Protein AF-A0A7H9EC15-F1 (afdb_monomer)

Foldseek 3Di:
DVVVVVVVVVVVVVVVVVVVVVVVVVCVVVVCLLQDDADDDPVVLVVLVVVLVVLVVVLVVLLVQLVVLLVCLCVLQVVLVVCPVPDDPVVSVVSNVVSVVSSVVSNVSSVVSVVVSCVVNVVSCSNNCDDCSPNLNSNLCVVLVVCVVVLVVVLVCQLVVCCVVVVCNVPSCVSVVVSVVVSVVSSVVSSPVVVVVVVD

Structure (mmCIF, N/CA/C/O backbone):
data_AF-A0A7H9EC15-F1
#
_entry.id   AF-A0A7H9EC15-F1
#
loop_
_atom_site.group_PDB
_atom_site.id
_atom_site.type_symbol
_atom_site.label_atom_id
_atom_site.label_alt_id
_atom_site.label_comp_id
_atom_site.label_asym_id
_atom_site.label_entity_id
_atom_site.label_seq_id
_atom_site.pdbx_PDB_ins_code
_atom_site.Cartn_x
_atom_site.Cartn_y
_atom_site.Cartn_z
_atom_site.occupancy
_atom_site.B_iso_or_equiv
_atom_site.auth_seq_id
_atom_site.auth_comp_id
_atom_site.auth_asym_id
_atom_site.auth_atom_id
_atom_site.pdbx_PDB_model_num
ATOM 1 N N . MET A 1 1 ? 25.091 -10.436 -17.065 1.00 61.91 1 MET A N 1
ATOM 2 C CA . MET A 1 1 ? 25.052 -9.454 -15.955 1.00 61.91 1 MET A CA 1
ATOM 3 C C . MET A 1 1 ? 23.622 -9.198 -15.474 1.00 61.91 1 MET A C 1
ATOM 5 O O . MET A 1 1 ? 23.387 -9.295 -14.280 1.00 61.91 1 MET A O 1
ATOM 9 N N . THR A 1 2 ? 22.652 -8.962 -16.367 1.00 71.94 2 THR A N 1
ATOM 10 C CA . THR A 1 2 ? 21.233 -8.707 -16.020 1.00 71.94 2 THR A CA 1
ATOM 11 C C . THR A 1 2 ? 20.562 -9.844 -15.241 1.00 71.94 2 THR A C 1
ATOM 13 O O . THR A 1 2 ? 19.942 -9.594 -14.215 1.00 71.94 2 THR A O 1
ATOM 16 N N . VAL A 1 3 ? 20.758 -11.101 -15.658 1.00 83.50 3 VAL A N 1
ATOM 17 C CA . VAL A 1 3 ? 20.191 -12.282 -14.973 1.00 83.50 3 VAL A CA 1
ATOM 18 C C . VAL A 1 3 ? 20.657 -12.381 -13.515 1.00 83.50 3 VAL A C 1
ATOM 20 O O . VAL A 1 3 ? 19.852 -12.654 -12.632 1.00 83.50 3 VAL A O 1
ATOM 23 N N . LEU A 1 4 ? 21.934 -12.091 -13.241 1.00 83.38 4 LEU A N 1
ATOM 24 C CA . LEU A 1 4 ? 22.475 -12.096 -11.878 1.00 83.38 4 LEU A CA 1
ATOM 25 C C . LEU A 1 4 ? 21.811 -11.017 -11.005 1.00 83.38 4 LEU A C 1
ATOM 27 O O . LEU A 1 4 ? 21.466 -11.285 -9.858 1.00 83.38 4 LEU A O 1
ATOM 31 N N . GLY A 1 5 ? 21.577 -9.823 -11.562 1.00 80.12 5 GLY A N 1
ATOM 32 C CA . GLY A 1 5 ? 20.863 -8.743 -10.875 1.00 80.12 5 GLY A CA 1
ATOM 33 C C . GLY A 1 5 ? 19.414 -9.108 -10.543 1.00 80.12 5 GLY A C 1
ATOM 34 O O . GLY A 1 5 ? 18.966 -8.866 -9.426 1.00 80.12 5 GLY A O 1
ATOM 35 N N . VAL A 1 6 ? 18.709 -9.762 -11.471 1.00 82.69 6 VAL A N 1
ATOM 36 C CA . VAL A 1 6 ? 17.343 -10.260 -11.235 1.00 82.69 6 VAL A CA 1
ATOM 37 C C . VAL A 1 6 ? 17.329 -11.325 -10.136 1.00 82.69 6 VAL A C 1
ATOM 39 O O .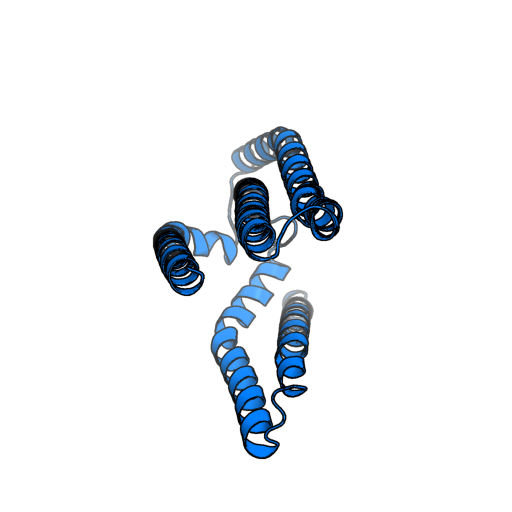 VAL A 1 6 ? 16.478 -11.264 -9.256 1.00 82.69 6 VAL A O 1
ATOM 42 N N . ILE A 1 7 ? 18.289 -12.256 -10.127 1.00 90.12 7 ILE A N 1
ATOM 43 C CA . ILE A 1 7 ? 18.398 -13.275 -9.069 1.00 90.12 7 ILE A CA 1
ATOM 44 C C . ILE A 1 7 ? 18.580 -12.617 -7.693 1.00 90.12 7 ILE A C 1
ATOM 46 O O . ILE A 1 7 ? 17.865 -12.960 -6.754 1.00 90.12 7 ILE A O 1
ATOM 50 N N . ILE A 1 8 ? 19.490 -11.645 -7.572 1.00 88.69 8 ILE A N 1
ATOM 51 C CA . ILE A 1 8 ? 19.728 -10.928 -6.308 1.00 88.69 8 ILE A CA 1
ATOM 52 C C . ILE A 1 8 ? 18.471 -10.167 -5.868 1.00 88.69 8 ILE A C 1
ATOM 54 O O . ILE A 1 8 ? 18.085 -10.241 -4.702 1.00 88.69 8 ILE A O 1
ATOM 58 N N . LEU A 1 9 ? 17.803 -9.480 -6.799 1.00 85.62 9 LEU A N 1
ATOM 59 C CA . LEU A 1 9 ? 16.556 -8.767 -6.529 1.00 85.62 9 LEU A CA 1
ATOM 60 C C . LEU A 1 9 ? 15.472 -9.717 -6.004 1.00 85.62 9 LEU A C 1
ATOM 62 O O . LEU A 1 9 ? 14.843 -9.417 -4.992 1.00 85.62 9 LEU A O 1
ATOM 66 N N . LEU A 1 10 ? 15.290 -10.880 -6.637 1.00 90.19 10 LEU A N 1
ATOM 67 C CA . LEU A 1 10 ? 14.307 -11.877 -6.207 1.00 90.19 10 LEU A CA 1
ATOM 68 C C . LEU A 1 10 ? 14.615 -12.435 -4.812 1.00 90.19 10 LEU A C 1
ATOM 70 O O . LEU A 1 10 ? 13.690 -12.623 -4.026 1.00 90.19 10 LEU A O 1
ATOM 74 N N . ILE A 1 11 ? 15.891 -12.646 -4.471 1.00 94.88 11 ILE A N 1
ATOM 75 C CA . ILE A 1 11 ? 16.294 -13.078 -3.123 1.00 94.88 11 ILE A CA 1
ATOM 76 C C . ILE A 1 11 ? 15.917 -12.017 -2.080 1.00 94.88 11 ILE A C 1
ATOM 78 O O . ILE A 1 11 ? 15.335 -12.351 -1.049 1.00 94.88 11 ILE A O 1
ATOM 82 N N . ILE A 1 12 ? 16.195 -10.738 -2.348 1.00 90.88 12 ILE A N 1
ATOM 83 C CA . ILE A 1 12 ? 15.846 -9.636 -1.436 1.00 90.88 12 ILE A CA 1
ATOM 84 C C . ILE A 1 12 ? 14.324 -9.537 -1.263 1.00 90.88 12 ILE A C 1
ATOM 86 O O . ILE A 1 12 ? 13.841 -9.402 -0.138 1.00 90.88 12 ILE A O 1
ATOM 90 N N . VAL A 1 13 ? 13.562 -9.657 -2.355 1.00 90.81 13 VAL A N 1
ATOM 91 C CA . VAL A 1 13 ? 12.092 -9.660 -2.311 1.00 90.81 13 VAL A CA 1
ATOM 92 C C . VAL A 1 13 ? 11.573 -10.842 -1.493 1.00 90.81 13 VAL A C 1
ATOM 94 O O . VAL A 1 13 ? 10.716 -10.646 -0.635 1.00 90.81 13 VAL A O 1
ATOM 97 N N . ALA A 1 14 ? 12.114 -12.046 -1.690 1.00 94.44 14 ALA A N 1
ATOM 98 C CA . ALA A 1 14 ? 11.720 -13.229 -0.928 1.00 94.44 14 ALA A CA 1
ATOM 99 C C . ALA A 1 14 ? 11.963 -13.053 0.581 1.00 94.44 14 ALA A C 1
ATOM 101 O O . ALA A 1 14 ? 11.096 -13.390 1.387 1.00 94.44 14 ALA A O 1
ATOM 102 N N . ILE A 1 15 ? 13.101 -12.463 0.967 1.00 94.94 15 ILE A N 1
ATOM 103 C CA . ILE A 1 15 ? 13.403 -12.124 2.366 1.00 94.94 15 ILE A CA 1
ATOM 104 C C . ILE A 1 15 ? 12.385 -11.108 2.908 1.00 94.94 15 ILE A C 1
ATOM 106 O O . ILE A 1 15 ? 11.852 -11.296 4.001 1.00 94.94 15 ILE A O 1
ATOM 110 N N . GLY A 1 16 ? 12.075 -10.056 2.144 1.00 90.00 16 GLY A N 1
ATOM 111 C CA . GLY A 1 16 ? 11.082 -9.048 2.529 1.00 90.00 16 GLY A CA 1
ATOM 112 C C . GLY A 1 16 ? 9.685 -9.639 2.742 1.00 90.00 16 GLY A C 1
ATOM 113 O O . GLY A 1 16 ? 9.054 -9.385 3.765 1.00 90.00 16 GLY A O 1
ATOM 114 N N . VAL A 1 17 ? 9.228 -10.492 1.822 1.00 93.06 17 VAL A N 1
ATOM 115 C CA . VAL A 1 17 ? 7.941 -11.197 1.940 1.00 93.06 17 VAL A CA 1
ATOM 116 C C . VAL A 1 17 ? 7.926 -12.116 3.162 1.00 93.06 17 VAL A C 1
ATOM 118 O O . VAL A 1 17 ? 6.939 -12.132 3.893 1.00 93.06 17 VAL A O 1
ATOM 121 N N . ALA A 1 18 ? 9.021 -12.827 3.447 1.00 93.75 18 ALA A N 1
ATOM 122 C CA . ALA A 1 18 ? 9.122 -13.653 4.648 1.00 93.75 18 ALA A CA 1
ATOM 123 C C . ALA A 1 18 ? 8.978 -12.823 5.938 1.00 93.75 18 ALA A C 1
ATOM 125 O O . ALA A 1 18 ? 8.268 -13.240 6.855 1.00 93.75 18 ALA A O 1
ATOM 126 N N . PHE A 1 19 ? 9.585 -11.630 5.998 1.00 91.69 19 PHE A N 1
ATOM 127 C CA . PHE A 1 19 ? 9.393 -10.707 7.120 1.00 91.69 19 PHE A CA 1
ATOM 128 C C . PHE A 1 19 ? 7.947 -10.226 7.242 1.00 91.69 19 PHE A C 1
ATOM 130 O O . PHE A 1 19 ? 7.424 -10.200 8.354 1.00 91.69 19 PHE A O 1
ATOM 137 N N . PHE A 1 20 ? 7.284 -9.890 6.131 1.00 87.31 20 PHE A N 1
ATOM 138 C CA . PHE A 1 20 ? 5.879 -9.477 6.164 1.00 87.31 20 PHE A CA 1
ATOM 139 C C . PHE A 1 20 ? 4.961 -10.589 6.667 1.00 87.31 20 PHE A C 1
ATOM 141 O O . PHE A 1 20 ? 4.132 -10.331 7.531 1.00 87.31 20 PHE A O 1
ATOM 148 N N . ILE A 1 21 ? 5.158 -11.831 6.218 1.00 90.19 21 ILE A N 1
ATOM 149 C CA . ILE A 1 21 ? 4.385 -12.984 6.704 1.00 90.19 21 ILE A CA 1
ATOM 150 C C . ILE A 1 21 ? 4.630 -13.215 8.205 1.00 90.19 21 ILE A C 1
ATOM 152 O O . ILE A 1 21 ? 3.702 -13.500 8.963 1.00 90.19 21 ILE A O 1
ATOM 156 N N . ALA A 1 22 ? 5.878 -13.088 8.662 1.00 90.25 22 ALA A N 1
ATOM 157 C CA . ALA A 1 22 ? 6.207 -13.239 10.076 1.00 90.25 22 ALA A CA 1
ATOM 158 C C . ALA A 1 22 ? 5.592 -12.127 10.944 1.00 90.25 22 ALA A C 1
ATOM 160 O O . ALA A 1 22 ? 5.135 -12.406 12.055 1.00 90.25 22 ALA A O 1
ATOM 161 N N . ALA A 1 23 ? 5.573 -10.888 10.446 1.00 86.44 23 ALA A N 1
ATOM 162 C CA . ALA A 1 23 ? 4.955 -9.747 11.114 1.00 86.44 23 ALA A CA 1
ATOM 163 C C . ALA A 1 23 ? 3.426 -9.882 11.168 1.00 86.44 23 ALA A C 1
ATOM 165 O O . ALA A 1 23 ? 2.849 -9.698 12.238 1.00 86.44 23 ALA A O 1
ATOM 166 N N . ASP A 1 24 ? 2.799 -10.295 10.063 1.00 84.94 24 ASP A N 1
ATOM 167 C CA . ASP A 1 24 ? 1.354 -10.532 9.961 1.00 84.94 24 ASP A CA 1
ATOM 168 C C . ASP A 1 24 ? 0.859 -11.519 11.030 1.00 84.94 24 ASP A C 1
ATOM 170 O O . ASP A 1 24 ? -0.114 -11.283 11.748 1.00 84.94 24 ASP A O 1
ATOM 174 N N . ARG A 1 25 ? 1.620 -12.598 11.247 1.00 85.19 25 ARG A N 1
ATOM 175 C CA . ARG A 1 25 ? 1.309 -13.572 12.298 1.00 85.19 25 ARG A CA 1
ATOM 176 C C . ARG A 1 25 ? 1.292 -12.956 13.702 1.00 85.19 25 ARG A C 1
ATOM 178 O O . ARG A 1 25 ? 0.526 -13.418 14.545 1.00 85.19 25 ARG A O 1
ATOM 185 N N . GLN A 1 26 ? 2.137 -11.963 13.978 1.00 83.06 26 GLN A N 1
ATOM 186 C CA . GLN A 1 26 ? 2.166 -11.284 15.279 1.00 83.06 26 GLN A CA 1
ATOM 187 C C . GLN A 1 26 ? 1.026 -10.274 15.412 1.00 83.06 26 GLN A C 1
ATOM 189 O O . GLN A 1 26 ? 0.441 -10.153 16.487 1.00 83.06 26 GLN A O 1
ATOM 194 N N . THR A 1 27 ? 0.674 -9.583 14.325 1.00 81.50 27 THR A N 1
ATOM 195 C CA . THR A 1 27 ? -0.442 -8.630 14.315 1.00 81.50 27 THR A CA 1
ATOM 196 C C . THR A 1 27 ? -1.800 -9.315 14.392 1.00 81.50 27 THR A C 1
ATOM 198 O O . THR A 1 27 ? -2.741 -8.715 14.900 1.00 81.50 27 THR A O 1
ATOM 201 N N . LYS A 1 28 ? -1.890 -10.593 14.008 1.00 81.25 28 LYS A N 1
ATOM 202 C CA . LYS A 1 28 ? -3.118 -11.394 14.072 1.00 81.25 28 LYS A CA 1
ATOM 203 C C . LYS A 1 28 ? -3.776 -11.445 15.456 1.00 81.25 28 LYS A C 1
ATOM 205 O O . LYS A 1 28 ? -4.993 -11.510 15.557 1.00 81.25 28 LYS A O 1
ATOM 21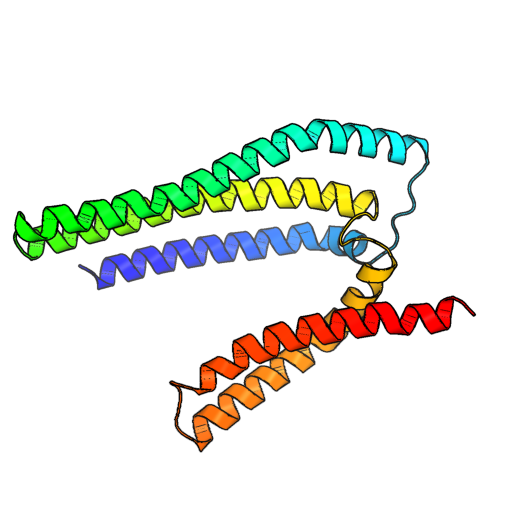0 N N . ILE A 1 29 ? -2.990 -11.370 16.532 1.00 77.94 29 ILE A N 1
ATOM 211 C CA . ILE A 1 29 ? -3.516 -11.338 17.912 1.00 77.94 29 ILE A CA 1
ATOM 212 C C . ILE A 1 29 ? -4.358 -10.072 18.157 1.00 77.94 29 ILE A C 1
ATOM 214 O O . ILE A 1 29 ? -5.257 -10.072 18.990 1.00 77.94 29 ILE A O 1
ATOM 218 N N . TYR A 1 30 ? -4.085 -8.998 17.416 1.00 79.94 30 TYR A N 1
ATOM 219 C CA . TYR A 1 30 ? -4.786 -7.718 17.506 1.00 79.94 30 TYR A CA 1
ATOM 220 C C . TYR A 1 30 ? -5.865 -7.549 16.430 1.00 79.94 30 TYR A C 1
ATOM 222 O O . TYR A 1 30 ? -6.550 -6.529 16.424 1.00 79.94 30 TYR A O 1
ATOM 230 N N . GLU A 1 31 ? -6.043 -8.532 15.544 1.00 80.62 31 GLU A N 1
ATOM 231 C CA . GLU A 1 31 ? -7.013 -8.484 14.444 1.00 80.62 31 GLU A CA 1
ATOM 232 C C . GLU A 1 31 ? -8.456 -8.374 14.966 1.00 80.62 31 GLU A C 1
ATOM 234 O O . GLU A 1 31 ? -9.287 -7.683 14.382 1.00 80.62 31 GLU A O 1
ATOM 239 N N . GLU A 1 32 ? -8.750 -8.957 16.130 1.00 80.56 32 GLU A N 1
ATOM 240 C CA . GLU A 1 32 ? -10.057 -8.817 16.787 1.00 80.56 32 GLU A CA 1
ATOM 241 C C . GLU A 1 32 ? -10.415 -7.347 17.053 1.00 80.56 32 GLU A C 1
ATOM 243 O O . GLU A 1 32 ? -11.553 -6.938 16.828 1.00 80.56 32 GLU A O 1
ATOM 248 N N . LEU A 1 33 ? -9.436 -6.510 17.420 1.00 81.38 33 LEU A N 1
ATOM 249 C CA . LEU A 1 33 ? -9.662 -5.080 17.662 1.00 81.38 33 LEU A CA 1
ATOM 250 C C . LEU A 1 33 ? -10.096 -4.344 16.390 1.00 81.38 33 LEU A C 1
ATOM 252 O O . LEU A 1 33 ? -10.782 -3.324 16.470 1.00 81.38 33 LEU A O 1
ATOM 256 N N . GLU A 1 34 ? -9.720 -4.836 15.212 1.00 78.19 34 GLU A N 1
ATOM 257 C CA . GLU A 1 34 ? -10.090 -4.233 13.935 1.00 78.19 34 GLU A CA 1
ATOM 258 C C . GLU A 1 34 ? -11.558 -4.489 13.568 1.00 78.19 34 GLU A C 1
ATOM 260 O O . GLU A 1 34 ? -12.194 -3.617 12.968 1.00 78.19 34 GLU A O 1
ATOM 265 N N . TYR A 1 35 ? -12.122 -5.627 13.984 1.00 74.62 35 TYR A N 1
ATOM 266 C CA . TYR A 1 35 ? -13.481 -6.047 13.623 1.00 74.62 35 TYR A CA 1
ATOM 267 C C . TYR A 1 35 ? -14.505 -5.927 14.754 1.00 74.62 35 TYR A C 1
ATOM 269 O O . TYR A 1 35 ? -15.701 -5.850 14.468 1.00 74.62 35 TYR A O 1
ATOM 277 N N . GLU A 1 36 ? -14.071 -5.908 16.012 1.00 77.06 36 GLU A N 1
ATOM 278 C CA . GLU A 1 36 ? -14.951 -5.836 17.179 1.00 77.06 36 GLU A CA 1
ATOM 279 C C . GLU A 1 36 ? -15.034 -4.426 17.774 1.00 77.06 36 GLU A C 1
ATOM 281 O O . GLU A 1 36 ? -14.214 -3.539 17.504 1.00 77.06 36 GLU A O 1
ATOM 286 N N . GLU A 1 37 ? -16.078 -4.188 18.566 1.00 75.44 37 GLU A N 1
ATOM 287 C CA . GLU A 1 37 ? -16.245 -2.931 19.286 1.00 75.44 37 GLU A CA 1
ATOM 288 C C . GLU A 1 37 ? -15.330 -2.903 20.513 1.00 75.44 37 GLU A C 1
ATOM 290 O O . GLU A 1 37 ? -15.457 -3.695 21.445 1.00 75.44 37 GLU A O 1
ATOM 295 N N . CYS A 1 38 ? -14.408 -1.946 20.535 1.00 75.69 38 CYS A N 1
ATOM 296 C CA . CYS A 1 38 ? -13.543 -1.699 21.679 1.00 75.69 38 CYS A CA 1
ATOM 297 C C . CYS A 1 38 ? -14.320 -0.958 22.777 1.00 75.69 38 CYS A C 1
ATOM 299 O O . CYS A 1 38 ? -14.621 0.228 22.625 1.00 75.69 38 CYS A O 1
ATOM 301 N N . GLN A 1 39 ? -14.586 -1.617 23.904 1.00 75.44 39 GLN A N 1
ATOM 302 C CA . GLN A 1 39 ? -15.098 -0.952 25.104 1.00 75.44 39 GLN A CA 1
ATOM 303 C C . GLN A 1 39 ? -13.929 -0.373 25.912 1.00 75.44 39 GLN A C 1
ATOM 305 O O . GLN A 1 39 ? -13.131 -1.108 26.495 1.00 75.44 39 GLN A O 1
ATOM 310 N N . LEU A 1 40 ? -13.802 0.956 25.939 1.00 80.94 40 LEU A N 1
ATOM 311 C CA . LEU A 1 40 ? -12.794 1.656 26.737 1.00 80.94 40 LEU A CA 1
ATOM 312 C C . LEU A 1 40 ? -13.443 2.533 27.804 1.00 80.94 40 LEU A C 1
ATOM 314 O O . LEU A 1 40 ? -14.415 3.232 27.543 1.00 80.94 40 LEU A O 1
ATOM 318 N N . ASN A 1 41 ? -12.834 2.565 28.990 1.00 87.62 41 ASN A N 1
ATOM 319 C CA . ASN A 1 41 ? -13.206 3.513 30.038 1.00 87.62 41 ASN A CA 1
ATOM 320 C C . ASN A 1 41 ? -12.962 4.957 29.563 1.00 87.62 41 ASN A C 1
ATOM 322 O O . ASN A 1 41 ? -11.920 5.242 28.968 1.00 87.62 41 ASN A O 1
ATOM 326 N N . GLU A 1 42 ? -13.848 5.884 29.934 1.00 83.62 42 GLU A N 1
ATOM 327 C CA . GLU A 1 42 ? -13.786 7.312 29.563 1.00 83.62 42 GLU A CA 1
ATOM 328 C C . GLU A 1 42 ? -12.419 7.975 29.830 1.00 83.62 42 GLU A C 1
ATOM 330 O O . GLU A 1 42 ? -11.901 8.746 29.014 1.00 83.62 42 GLU A O 1
ATOM 335 N N . ALA A 1 43 ? -11.773 7.620 30.947 1.00 87.44 43 ALA A N 1
ATOM 336 C CA . ALA A 1 43 ? -10.436 8.111 31.280 1.00 87.44 43 ALA A CA 1
ATOM 337 C C . ALA A 1 43 ? -9.378 7.679 30.244 1.00 87.44 43 ALA A C 1
ATOM 339 O O . ALA A 1 43 ? -8.583 8.501 29.785 1.00 87.44 43 ALA A O 1
ATOM 340 N N . LYS A 1 44 ? -9.407 6.407 29.816 1.00 89.00 44 LYS A N 1
ATOM 341 C CA . LYS A 1 44 ? -8.489 5.868 28.798 1.00 89.00 44 LYS A CA 1
ATOM 342 C C . LYS A 1 44 ? -8.790 6.441 27.414 1.00 89.00 44 LYS A C 1
ATOM 344 O O . LYS A 1 44 ? -7.866 6.723 26.657 1.00 89.00 44 LYS A O 1
ATOM 349 N N . LEU A 1 45 ? -10.067 6.661 27.095 1.00 88.31 45 LEU A N 1
ATOM 350 C CA . LEU A 1 45 ? -10.483 7.289 25.840 1.00 88.31 45 LEU A CA 1
ATOM 351 C C . LEU A 1 45 ? -9.878 8.693 25.695 1.00 88.31 45 LEU A C 1
ATOM 353 O O . LEU A 1 45 ? -9.341 9.044 24.643 1.00 88.31 45 LEU A O 1
ATOM 357 N N . THR A 1 46 ? -9.927 9.484 26.767 1.00 89.31 46 THR A N 1
ATOM 358 C CA . THR A 1 46 ? -9.369 10.842 26.790 1.00 89.31 46 THR A CA 1
ATOM 359 C C . THR A 1 46 ? -7.846 10.826 26.646 1.00 89.31 46 THR A C 1
ATOM 361 O O . THR A 1 46 ? -7.298 11.595 25.854 1.00 89.31 46 THR A O 1
ATOM 364 N N . GLU A 1 47 ? -7.162 9.910 27.336 1.00 93.00 47 GLU A N 1
ATOM 365 C CA . GLU A 1 47 ? -5.709 9.735 27.226 1.00 93.00 47 GLU A CA 1
ATOM 366 C C . GLU A 1 47 ? -5.278 9.383 25.790 1.00 93.00 47 GLU A C 1
ATOM 368 O O . GLU A 1 47 ? -4.356 9.987 25.236 1.00 93.00 47 GLU A O 1
ATOM 373 N N . ILE A 1 48 ? -5.975 8.443 25.145 1.00 92.81 48 ILE A N 1
ATOM 374 C CA . ILE A 1 48 ? -5.677 8.021 23.770 1.00 92.81 48 ILE A CA 1
ATOM 375 C C . ILE A 1 48 ? -5.944 9.159 22.780 1.00 92.81 48 ILE A C 1
ATOM 377 O O . ILE A 1 48 ? -5.135 9.379 21.880 1.00 92.81 48 ILE A O 1
ATOM 381 N N . LYS A 1 49 ? -7.021 9.937 22.960 1.00 91.81 49 LYS A N 1
ATOM 382 C CA . LYS A 1 49 ? -7.288 11.133 22.140 1.00 91.81 49 LYS A CA 1
ATOM 383 C C . LYS A 1 49 ? -6.154 12.155 22.238 1.00 91.81 49 LYS A C 1
ATOM 385 O O . LYS A 1 49 ? -5.740 12.700 21.215 1.00 91.81 49 LYS A O 1
ATOM 390 N N . GLN A 1 50 ? -5.616 12.385 23.437 1.00 92.88 50 GLN A N 1
ATOM 391 C CA . GLN A 1 50 ? -4.470 13.278 23.630 1.00 92.88 50 GLN A CA 1
ATOM 392 C C . GLN A 1 50 ? -3.212 12.743 22.935 1.00 92.88 50 GLN A C 1
ATOM 394 O O . GLN A 1 50 ? -2.541 13.496 22.227 1.00 92.88 50 GLN A O 1
ATOM 399 N N . LYS A 1 51 ? -2.923 11.442 23.064 1.00 93.12 51 LYS A N 1
ATOM 400 C CA . LYS A 1 51 ? -1.797 10.789 22.374 1.00 93.12 51 LYS A CA 1
ATOM 401 C C . LYS A 1 51 ? -1.932 10.851 20.849 1.00 93.12 51 LYS A C 1
ATOM 403 O O . LYS A 1 51 ? -0.965 11.216 20.181 1.00 93.12 51 LYS A O 1
ATOM 408 N N . LYS A 1 52 ? -3.129 10.600 20.297 1.00 93.38 52 LYS A N 1
ATOM 409 C CA . LYS A 1 52 ? -3.423 10.768 18.861 1.00 93.38 52 LYS A CA 1
ATOM 410 C C . LYS A 1 52 ? -3.144 12.205 18.421 1.00 93.38 52 LYS A C 1
ATOM 412 O O . LYS A 1 52 ? -2.406 12.405 17.465 1.00 93.38 52 LYS A O 1
ATOM 417 N N . ALA A 1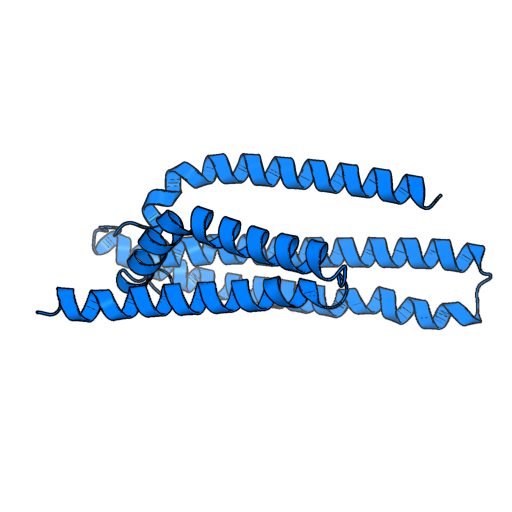 53 ? -3.655 13.203 19.147 1.00 92.88 53 ALA A N 1
ATOM 418 C CA . ALA A 1 53 ? -3.456 14.615 18.812 1.00 92.88 53 ALA A CA 1
ATOM 419 C C . ALA A 1 53 ? -1.975 15.041 18.827 1.00 92.88 53 ALA A C 1
ATOM 421 O O . ALA A 1 53 ? -1.540 15.805 17.963 1.00 92.88 53 ALA A O 1
ATOM 422 N N . GLN A 1 54 ? -1.186 14.527 19.775 1.00 93.81 54 GLN A N 1
ATOM 423 C CA . GLN A 1 54 ? 0.264 14.742 19.805 1.00 93.81 54 GLN A CA 1
ATOM 424 C C . GLN A 1 54 ? 0.956 14.067 18.614 1.00 93.81 54 GLN A C 1
ATOM 426 O O . GLN A 1 54 ? 1.834 14.665 17.988 1.00 93.81 54 GLN A O 1
ATOM 431 N N . TYR A 1 55 ? 0.528 12.852 18.263 1.00 93.31 55 TYR A N 1
ATOM 432 C CA . TYR A 1 55 ? 1.086 12.096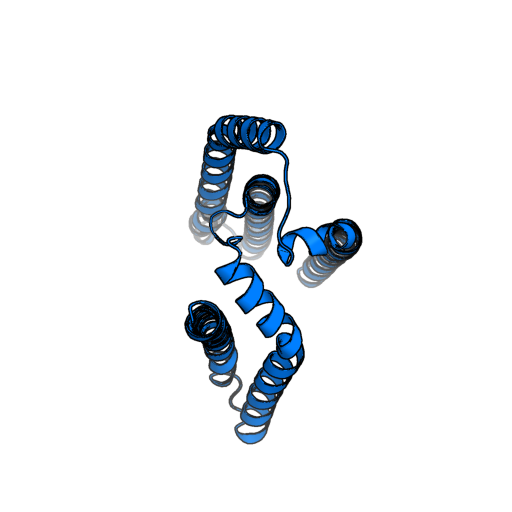 17.149 1.00 93.31 55 TYR A CA 1
ATOM 433 C C . TYR A 1 55 ? 0.723 12.674 15.775 1.00 93.31 55 TYR A C 1
ATOM 435 O O . TYR A 1 55 ? 1.531 12.563 14.857 1.00 93.31 55 TYR A O 1
ATOM 443 N N . THR A 1 56 ? -0.420 13.354 15.616 1.00 91.56 56 THR A N 1
ATOM 444 C CA . THR A 1 56 ? -0.858 13.932 14.330 1.00 91.56 56 THR A CA 1
ATOM 445 C C . THR A 1 56 ? 0.217 14.804 13.680 1.00 91.56 56 THR A C 1
ATOM 447 O O . THR A 1 56 ? 0.418 14.731 12.472 1.00 91.56 56 THR A O 1
ATOM 450 N N . LYS A 1 57 ? 0.972 15.585 14.467 1.00 92.31 57 LYS A N 1
ATOM 451 C CA . LYS A 1 57 ? 2.082 16.393 13.934 1.00 92.31 57 LYS A CA 1
ATOM 452 C C . LYS A 1 57 ? 3.188 15.520 13.334 1.00 92.31 57 LYS A C 1
ATOM 454 O O . LYS A 1 57 ? 3.638 15.778 12.220 1.00 92.31 57 LYS A O 1
ATOM 459 N N . SER A 1 58 ? 3.606 14.480 14.056 1.00 92.25 58 SER A N 1
ATOM 460 C CA . SER A 1 58 ? 4.611 13.523 13.584 1.00 92.25 58 SER A CA 1
ATOM 461 C C . SER A 1 58 ? 4.116 12.713 12.388 1.00 92.25 58 SER A C 1
ATOM 463 O O . SER A 1 58 ? 4.877 12.517 11.446 1.00 92.25 58 SER A O 1
ATOM 465 N N . TYR A 1 59 ? 2.848 12.299 12.388 1.00 92.88 59 TYR A N 1
ATOM 466 C CA . TYR A 1 59 ? 2.210 11.609 11.269 1.00 92.88 59 TYR A CA 1
ATOM 467 C C . TYR A 1 59 ? 2.250 12.450 9.992 1.00 92.88 59 TYR A C 1
ATOM 469 O O . TYR A 1 59 ? 2.728 11.977 8.961 1.00 92.88 59 TYR A O 1
ATOM 477 N N . THR A 1 60 ? 1.817 13.712 10.065 1.00 94.25 60 THR A N 1
ATOM 478 C CA . THR A 1 60 ? 1.839 14.622 8.915 1.00 94.25 60 THR A CA 1
ATOM 479 C C . THR A 1 60 ? 3.264 14.837 8.417 1.00 94.25 60 THR A C 1
ATOM 481 O O . THR A 1 60 ? 3.505 14.737 7.218 1.00 94.25 60 THR A O 1
ATOM 484 N N . ALA A 1 61 ? 4.230 15.054 9.317 1.00 94.62 61 ALA A N 1
ATOM 485 C CA . ALA A 1 61 ? 5.631 15.215 8.934 1.00 94.62 61 ALA A CA 1
ATOM 486 C C . ALA A 1 61 ? 6.191 13.968 8.225 1.00 94.62 61 ALA A C 1
ATOM 488 O O . ALA A 1 61 ? 6.749 14.093 7.139 1.00 94.62 61 ALA A O 1
ATOM 489 N N . MET A 1 62 ? 5.987 12.767 8.782 1.00 93.94 62 MET A N 1
ATOM 490 C CA . MET A 1 62 ? 6.439 11.510 8.165 1.00 93.94 62 MET A CA 1
ATOM 491 C C . MET A 1 62 ? 5.785 11.274 6.802 1.00 93.94 62 MET A C 1
ATOM 493 O O . MET A 1 62 ? 6.465 10.881 5.860 1.00 93.94 62 MET A O 1
ATOM 497 N N . THR A 1 63 ? 4.487 11.556 6.681 1.00 93.75 63 THR A N 1
ATOM 498 C CA . THR A 1 63 ? 3.724 11.398 5.434 1.00 93.75 63 THR A CA 1
ATOM 499 C C . THR A 1 63 ? 4.209 12.374 4.359 1.00 93.75 63 THR A C 1
ATOM 501 O O . THR A 1 63 ? 4.378 11.985 3.203 1.00 93.75 63 THR A O 1
ATOM 504 N N . ILE A 1 64 ? 4.505 13.626 4.731 1.00 95.38 64 ILE A N 1
ATOM 505 C CA . ILE A 1 64 ? 5.115 14.609 3.826 1.00 95.38 64 ILE A CA 1
ATOM 506 C C . ILE A 1 64 ? 6.495 14.125 3.382 1.00 95.38 64 ILE A C 1
ATOM 508 O O . ILE A 1 64 ? 6.762 14.086 2.184 1.00 95.38 64 ILE A O 1
ATOM 512 N N . THR A 1 65 ? 7.359 13.715 4.317 1.00 94.56 65 THR A N 1
ATOM 513 C CA . THR A 1 65 ? 8.699 13.207 3.992 1.00 94.56 65 THR A CA 1
ATOM 514 C C . THR A 1 65 ? 8.628 12.008 3.051 1.00 94.56 65 THR A C 1
ATOM 516 O O . THR A 1 65 ? 9.339 11.989 2.050 1.00 94.56 65 THR A O 1
ATOM 519 N N . ALA A 1 66 ? 7.743 11.046 3.319 1.00 94.69 66 ALA A N 1
ATOM 520 C CA . ALA A 1 66 ? 7.525 9.881 2.470 1.00 94.69 66 ALA A CA 1
ATOM 521 C C . ALA A 1 66 ? 7.094 10.278 1.050 1.00 94.69 66 ALA A C 1
ATOM 523 O O . ALA A 1 66 ? 7.703 9.850 0.071 1.00 94.69 66 ALA A O 1
ATOM 524 N N . THR A 1 67 ? 6.091 11.154 0.944 1.00 95.19 67 THR A N 1
ATOM 525 C CA . THR A 1 67 ? 5.555 11.636 -0.339 1.00 95.19 67 THR A CA 1
ATOM 526 C C . THR A 1 67 ? 6.629 12.352 -1.152 1.00 95.19 67 THR A C 1
ATOM 528 O O . THR A 1 67 ? 6.835 12.044 -2.325 1.00 95.19 67 THR A O 1
ATOM 531 N N . VAL A 1 68 ? 7.355 13.278 -0.521 1.00 96.38 68 VAL A N 1
ATOM 532 C CA . VAL A 1 68 ? 8.436 14.034 -1.161 1.00 96.38 68 VAL A CA 1
ATOM 533 C C . VAL A 1 68 ? 9.547 13.096 -1.632 1.00 96.38 68 VAL A C 1
ATOM 535 O O . VAL A 1 68 ? 10.024 13.246 -2.754 1.00 96.38 68 VAL A O 1
ATOM 538 N N . LEU A 1 69 ? 9.925 12.095 -0.831 1.00 93.94 69 LEU A N 1
ATOM 539 C CA . LEU A 1 69 ? 10.974 11.145 -1.198 1.00 93.94 69 LEU A CA 1
ATOM 540 C C . LEU A 1 69 ? 10.573 10.272 -2.394 1.00 93.94 69 LEU A C 1
ATOM 542 O O . LEU A 1 69 ? 11.384 10.066 -3.296 1.00 93.94 69 LEU A O 1
ATOM 546 N N . CYS A 1 70 ? 9.314 9.828 -2.452 1.00 93.62 70 CYS A N 1
ATOM 547 C CA . CYS A 1 70 ? 8.786 9.101 -3.604 1.00 93.62 70 CYS A CA 1
ATOM 548 C C . CYS A 1 70 ? 8.776 9.967 -4.874 1.00 93.62 70 CYS A C 1
ATOM 550 O O . CYS A 1 70 ? 9.176 9.484 -5.929 1.00 93.62 70 CYS A O 1
ATOM 552 N N . ILE A 1 71 ? 8.401 11.248 -4.792 1.00 94.62 71 ILE A N 1
ATOM 553 C CA . ILE A 1 71 ? 8.436 12.160 -5.951 1.00 94.62 71 ILE A CA 1
ATOM 554 C C . ILE A 1 71 ? 9.883 12.396 -6.412 1.00 94.62 71 ILE A C 1
ATOM 556 O O . ILE A 1 71 ? 10.190 12.281 -7.598 1.00 94.62 71 ILE A O 1
ATOM 560 N N . ILE A 1 72 ? 10.797 12.667 -5.475 1.00 94.81 72 ILE A N 1
ATOM 561 C CA . ILE A 1 72 ? 12.223 12.889 -5.759 1.00 94.81 72 ILE A CA 1
ATOM 562 C C . ILE A 1 72 ? 12.886 11.632 -6.339 1.00 94.81 72 ILE A C 1
ATOM 564 O O . ILE A 1 72 ? 13.815 11.750 -7.135 1.00 94.81 72 ILE A O 1
ATOM 568 N N . SER A 1 73 ? 12.398 10.430 -6.018 1.00 93.94 73 SER A N 1
ATOM 569 C CA . SER A 1 73 ? 12.931 9.173 -6.564 1.00 93.94 73 SER A CA 1
ATOM 570 C C . SER A 1 73 ? 12.817 9.042 -8.090 1.00 93.94 73 SER A C 1
ATOM 572 O O . SER A 1 73 ? 13.545 8.244 -8.684 1.00 93.94 73 SER A O 1
ATOM 574 N N . ALA A 1 74 ? 11.976 9.855 -8.741 1.00 91.38 74 ALA A N 1
ATOM 575 C CA . ALA A 1 74 ? 11.916 9.945 -10.198 1.00 91.38 74 ALA A CA 1
ATOM 576 C C . ALA A 1 74 ? 13.112 10.710 -10.797 1.00 91.38 74 ALA A C 1
ATOM 578 O O . ALA A 1 74 ? 13.485 10.464 -11.943 1.00 91.38 74 ALA A O 1
ATOM 579 N N . ILE A 1 75 ? 13.746 11.608 -10.030 1.00 91.69 75 ILE A N 1
ATOM 580 C CA . ILE A 1 75 ? 14.855 12.451 -10.501 1.00 91.69 75 ILE A CA 1
ATOM 581 C C . ILE A 1 75 ? 16.050 11.612 -10.980 1.00 91.69 75 ILE A C 1
ATOM 583 O O . ILE A 1 75 ? 16.494 11.867 -12.097 1.00 91.69 75 ILE A O 1
ATOM 587 N N . PRO A 1 76 ? 16.553 10.596 -10.244 1.00 88.19 76 PRO A N 1
ATOM 588 C CA . PRO A 1 76 ? 17.633 9.738 -10.735 1.00 88.19 76 PRO A CA 1
ATOM 589 C C . PRO A 1 76 ? 17.356 9.127 -12.115 1.00 88.19 76 PRO A C 1
ATOM 591 O O . PRO A 1 76 ? 18.239 9.138 -12.971 1.00 88.19 76 PRO A O 1
ATOM 594 N N . LEU A 1 77 ? 16.129 8.658 -12.369 1.00 88.44 77 LEU A N 1
ATOM 595 C CA . LEU A 1 77 ? 15.750 8.099 -13.671 1.00 88.44 77 LEU A CA 1
ATOM 596 C C . LEU A 1 77 ? 15.741 9.166 -14.770 1.00 88.44 77 LEU A C 1
ATOM 598 O O . LEU A 1 77 ? 16.280 8.938 -15.850 1.00 88.44 77 LEU A O 1
ATOM 602 N N . LEU A 1 78 ? 15.179 10.345 -14.486 1.00 88.62 78 LEU A N 1
ATOM 603 C CA . LEU A 1 78 ? 15.148 11.464 -15.434 1.00 88.62 78 LEU A CA 1
ATOM 604 C C . LEU A 1 78 ? 16.555 11.992 -15.741 1.00 88.62 78 LEU A C 1
ATOM 606 O O . LEU A 1 78 ? 16.866 12.292 -16.892 1.00 88.62 78 LEU A O 1
ATOM 610 N N . CYS A 1 79 ? 17.432 12.050 -14.737 1.00 86.12 79 CYS A N 1
ATOM 611 C CA . CYS A 1 79 ? 18.834 12.410 -14.914 1.00 86.12 79 CYS A CA 1
ATOM 612 C C . CYS A 1 79 ? 19.555 11.448 -15.863 1.00 86.12 79 CYS A C 1
ATOM 614 O O . CYS A 1 79 ? 20.418 11.882 -16.624 1.00 86.12 79 CYS A O 1
ATOM 616 N N . GLY A 1 80 ? 19.177 10.167 -15.864 1.00 83.75 80 GLY A N 1
ATOM 617 C CA . GLY A 1 80 ? 19.761 9.163 -16.746 1.00 83.75 80 GLY A CA 1
ATOM 618 C C . GLY A 1 80 ? 19.621 9.486 -18.235 1.00 83.75 80 GLY A C 1
ATOM 619 O O . GLY A 1 80 ? 20.531 9.188 -19.009 1.00 83.75 80 GLY A O 1
ATOM 620 N N . VAL A 1 81 ? 18.547 10.181 -18.625 1.00 84.00 81 VAL A N 1
ATOM 621 C CA . VAL A 1 81 ? 18.282 10.580 -20.017 1.00 84.00 81 VAL A CA 1
ATOM 622 C C . VAL A 1 81 ? 19.338 11.556 -20.547 1.00 84.00 81 VAL A C 1
ATOM 624 O O . VAL A 1 81 ? 19.698 11.479 -21.715 1.00 84.00 81 VAL A O 1
ATOM 627 N N . PHE A 1 82 ? 19.905 12.428 -19.707 1.00 84.56 82 PHE A N 1
ATOM 628 C CA . PHE A 1 82 ? 20.948 13.367 -20.147 1.00 84.56 82 PHE A CA 1
ATOM 629 C C . PHE A 1 82 ? 22.268 12.673 -20.506 1.00 84.56 82 PHE A C 1
ATOM 631 O O . PHE A 1 82 ? 23.050 13.198 -21.296 1.00 84.56 82 PHE A O 1
ATOM 638 N N . PHE A 1 83 ? 22.520 11.486 -19.953 1.00 81.31 83 PHE A N 1
ATOM 639 C CA . PHE A 1 83 ? 23.756 10.741 -20.185 1.00 81.31 83 PHE A CA 1
ATOM 640 C C . PHE A 1 83 ? 23.674 9.779 -21.376 1.00 81.31 83 PHE A C 1
ATOM 642 O O . PHE A 1 83 ? 24.710 9.271 -21.807 1.00 81.31 83 PHE A O 1
ATOM 649 N N . THR A 1 84 ? 22.485 9.561 -21.954 1.00 79.38 84 THR A N 1
ATOM 650 C CA . THR A 1 84 ? 22.306 8.654 -23.104 1.00 79.38 84 THR A CA 1
ATOM 651 C C . THR A 1 84 ? 23.049 9.127 -24.350 1.00 79.38 84 THR A C 1
ATOM 653 O O . THR A 1 84 ? 23.476 8.304 -25.151 1.00 79.38 84 THR A O 1
ATOM 656 N N . GLN A 1 85 ? 23.239 10.441 -24.503 1.00 76.19 85 GLN A N 1
ATOM 657 C CA . GLN A 1 85 ? 23.959 11.034 -25.634 1.00 76.19 85 GLN A CA 1
ATOM 658 C C . GLN A 1 85 ? 25.479 11.115 -25.412 1.00 76.19 85 GLN A C 1
ATOM 660 O O . GLN A 1 85 ? 26.211 11.391 -26.359 1.00 76.19 85 GLN A O 1
ATOM 665 N N . LEU A 1 86 ? 25.955 10.901 -24.179 1.00 76.25 86 LEU A N 1
ATOM 666 C CA . LEU A 1 86 ? 27.354 11.113 -23.787 1.00 76.25 86 LEU A CA 1
ATOM 667 C C . LEU A 1 86 ? 28.129 9.803 -23.555 1.00 76.25 86 LEU A C 1
ATOM 669 O O . LEU A 1 86 ? 29.355 9.801 -23.628 1.00 76.25 86 LEU A O 1
ATOM 673 N N . LEU A 1 87 ? 27.436 8.698 -23.261 1.00 80.38 87 LEU A N 1
ATOM 674 C CA . LEU A 1 87 ? 28.043 7.418 -22.882 1.00 80.38 87 LEU A CA 1
ATOM 675 C C . LEU A 1 87 ? 27.860 6.334 -23.953 1.00 80.38 87 LEU A C 1
ATOM 677 O O . LEU A 1 87 ? 26.847 6.276 -24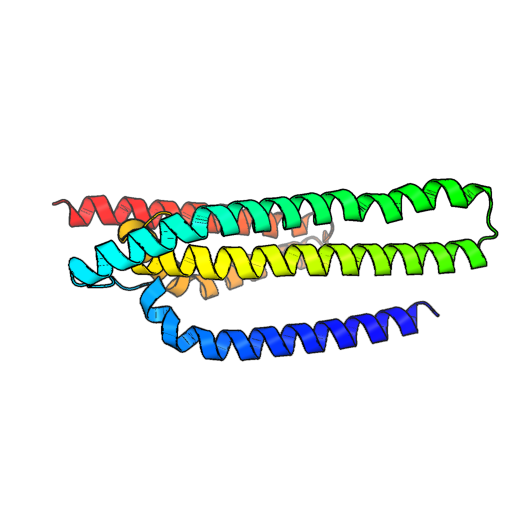.645 1.00 80.38 87 LEU A O 1
ATOM 681 N N . ASN A 1 88 ? 28.827 5.415 -24.032 1.00 77.56 88 ASN A N 1
ATOM 682 C CA . ASN A 1 88 ? 28.720 4.204 -24.851 1.00 77.56 88 ASN A CA 1
ATOM 683 C C . ASN A 1 88 ? 27.700 3.218 -24.253 1.00 77.56 88 ASN A C 1
ATOM 685 O O . ASN A 1 88 ? 27.539 3.158 -23.034 1.00 77.56 88 ASN A O 1
ATOM 689 N N . GLY A 1 89 ? 27.080 2.382 -25.097 1.00 77.50 89 GLY A N 1
ATOM 690 C CA . GLY A 1 89 ? 25.973 1.491 -24.704 1.00 77.50 89 GLY A CA 1
ATOM 691 C C . GLY A 1 89 ? 26.229 0.641 -23.451 1.00 77.50 89 GLY A C 1
ATOM 692 O O . GLY A 1 89 ? 25.387 0.592 -22.564 1.00 77.50 89 GLY A O 1
ATOM 693 N N . SER A 1 90 ? 27.425 0.062 -23.296 1.00 79.75 90 SER A N 1
ATOM 694 C CA . SER A 1 90 ? 27.756 -0.753 -22.114 1.00 79.75 90 SER A CA 1
ATOM 695 C C . SER A 1 90 ? 27.894 0.050 -20.812 1.00 79.75 90 SER A C 1
ATOM 697 O O . SER A 1 90 ? 27.537 -0.442 -19.743 1.00 79.75 90 SER A O 1
ATOM 699 N N . GLN A 1 91 ? 28.400 1.285 -20.882 1.00 80.62 91 GLN A N 1
ATOM 700 C CA . GLN A 1 91 ? 28.513 2.177 -19.722 1.00 80.62 91 GLN A CA 1
ATOM 701 C C . GLN A 1 91 ? 27.151 2.762 -19.344 1.00 80.62 91 GLN A C 1
ATOM 703 O O . GLN A 1 91 ? 26.849 2.912 -18.159 1.00 80.62 91 GLN A O 1
ATOM 708 N N . LEU A 1 92 ? 26.322 3.048 -20.350 1.00 82.75 92 LEU A N 1
ATOM 709 C CA . LEU A 1 92 ? 24.957 3.512 -20.163 1.00 82.75 92 LEU A CA 1
ATOM 710 C C . LEU A 1 92 ? 24.109 2.457 -19.444 1.00 82.75 92 LEU A C 1
ATOM 712 O O . LEU A 1 92 ? 23.454 2.788 -18.460 1.00 82.75 92 LEU A O 1
ATOM 716 N N . ASP A 1 93 ? 24.187 1.189 -19.857 1.00 81.56 93 ASP A N 1
ATOM 717 C CA . ASP A 1 93 ? 23.451 0.086 -19.224 1.00 81.56 93 ASP A CA 1
ATOM 718 C C . ASP A 1 93 ? 23.808 -0.076 -17.737 1.00 81.56 93 ASP A C 1
ATOM 720 O O . ASP A 1 93 ? 22.931 -0.263 -16.885 1.00 81.56 93 ASP A O 1
ATOM 724 N N . GLN A 1 94 ? 25.096 0.036 -17.396 1.00 82.31 94 GL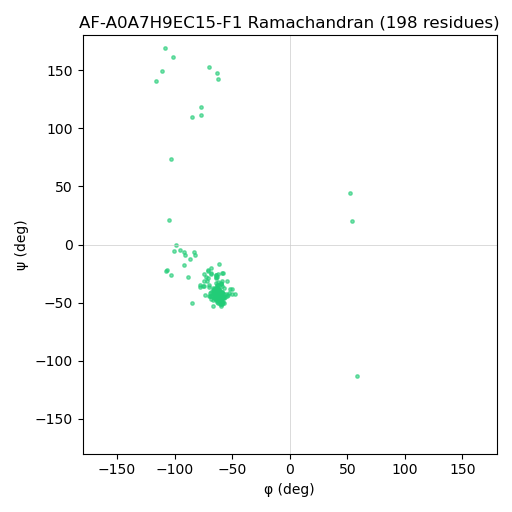N A N 1
ATOM 725 C CA . GLN A 1 94 ? 25.557 -0.054 -16.010 1.00 82.31 94 GLN A CA 1
ATOM 726 C C . GLN A 1 94 ? 25.095 1.151 -15.175 1.00 82.31 94 GLN A C 1
ATOM 728 O O . GLN A 1 94 ? 24.650 0.971 -14.038 1.00 82.31 94 GLN A O 1
ATOM 733 N N . LEU A 1 95 ? 25.144 2.364 -15.740 1.00 86.06 95 LEU A N 1
ATOM 734 C CA . LEU A 1 95 ? 24.639 3.575 -15.091 1.00 86.06 95 LEU A CA 1
ATOM 735 C C . LEU A 1 95 ? 23.124 3.497 -14.863 1.00 86.06 95 LEU A C 1
ATOM 737 O O . LEU A 1 95 ? 22.668 3.737 -13.748 1.00 86.06 95 LEU A O 1
ATOM 741 N N . MET A 1 96 ? 22.348 3.115 -15.883 1.00 85.25 96 MET A N 1
ATOM 742 C CA . MET A 1 96 ? 20.891 2.981 -15.783 1.00 85.25 96 MET A CA 1
ATOM 743 C C . MET A 1 96 ? 20.497 1.942 -14.734 1.00 85.25 96 MET A C 1
ATOM 745 O O . MET A 1 96 ? 19.614 2.200 -13.919 1.00 85.25 96 MET A O 1
ATOM 749 N N . THR A 1 97 ? 21.195 0.803 -14.685 1.00 85.06 97 THR A N 1
ATOM 750 C CA . THR A 1 97 ? 20.968 -0.219 -13.651 1.00 85.06 97 THR A CA 1
ATOM 751 C C . THR A 1 97 ? 21.205 0.346 -12.245 1.00 85.06 97 THR A C 1
ATOM 753 O O . THR A 1 97 ? 20.403 0.112 -11.340 1.00 85.06 97 THR A O 1
ATOM 756 N N . GLY A 1 98 ? 22.271 1.133 -12.058 1.00 85.56 98 GLY A N 1
ATOM 757 C CA . GLY A 1 98 ? 22.565 1.805 -10.790 1.00 85.56 98 GLY A CA 1
ATOM 758 C C . GLY A 1 98 ? 21.524 2.862 -10.405 1.00 85.56 98 GLY A C 1
ATOM 759 O O . GLY A 1 98 ? 21.122 2.929 -9.245 1.00 85.56 98 GLY A O 1
ATOM 760 N N . LEU A 1 99 ? 21.040 3.649 -11.371 1.00 89.81 99 LEU A N 1
ATOM 761 C CA . LEU A 1 99 ? 19.996 4.656 -11.152 1.00 89.81 99 LEU A CA 1
ATOM 762 C C . LEU A 1 99 ? 18.661 4.014 -10.768 1.00 89.81 99 LEU A C 1
ATOM 764 O O . LEU A 1 99 ? 18.032 4.466 -9.816 1.00 89.81 99 LEU A O 1
ATOM 768 N N . VAL A 1 100 ? 18.266 2.923 -11.434 1.00 89.12 100 VAL A N 1
ATOM 769 C CA . VAL A 1 100 ? 17.068 2.147 -11.074 1.00 89.12 100 VAL A CA 1
ATOM 770 C C . VAL A 1 100 ? 17.192 1.591 -9.657 1.00 89.12 100 VAL A C 1
ATOM 772 O O . VAL A 1 100 ? 16.268 1.744 -8.859 1.00 89.12 100 VAL A O 1
ATOM 775 N N . ALA A 1 101 ? 18.338 0.999 -9.306 1.00 87.75 101 ALA A N 1
ATOM 776 C CA . ALA A 1 101 ? 18.578 0.510 -7.950 1.00 87.75 101 ALA A CA 1
ATOM 777 C C . ALA A 1 101 ? 18.493 1.643 -6.909 1.00 87.75 101 ALA A C 1
ATOM 779 O O . ALA A 1 101 ? 17.848 1.483 -5.874 1.00 87.75 101 ALA A O 1
ATOM 780 N N . GLY A 1 102 ? 19.079 2.809 -7.202 1.00 89.62 102 GLY A N 1
ATOM 781 C CA . GLY A 1 102 ? 18.991 3.999 -6.353 1.00 89.62 102 GLY A CA 1
ATOM 782 C C . GLY A 1 102 ? 17.554 4.498 -6.170 1.00 89.62 102 GLY A C 1
ATOM 783 O O . GLY A 1 102 ? 17.133 4.762 -5.044 1.00 89.62 102 GLY A O 1
ATOM 784 N N . THR A 1 103 ? 16.771 4.557 -7.249 1.00 93.06 103 THR A N 1
ATOM 785 C CA . THR A 1 103 ? 15.343 4.902 -7.199 1.00 93.06 103 THR A CA 1
ATOM 786 C C . THR A 1 103 ? 14.561 3.924 -6.327 1.00 93.06 103 THR A C 1
ATOM 788 O O . THR A 1 103 ? 13.796 4.363 -5.471 1.00 93.06 103 THR A O 1
ATOM 791 N N . LEU A 1 104 ? 14.786 2.613 -6.468 1.00 91.12 104 LEU A N 1
ATOM 792 C CA . LEU A 1 104 ? 14.120 1.606 -5.637 1.00 91.12 104 LEU A CA 1
ATOM 793 C C . LEU A 1 104 ? 14.456 1.762 -4.149 1.00 91.12 104 LEU A C 1
ATOM 795 O O . LEU A 1 104 ? 13.568 1.614 -3.313 1.00 91.12 104 LEU A O 1
ATOM 799 N N . ILE A 1 105 ? 15.699 2.113 -3.806 1.00 91.75 105 ILE A N 1
ATOM 800 C CA . ILE A 1 105 ? 16.098 2.381 -2.415 1.00 91.75 105 ILE A CA 1
ATOM 801 C C . ILE A 1 105 ? 15.369 3.613 -1.862 1.00 91.75 105 ILE A C 1
ATOM 803 O O . ILE A 1 105 ? 14.848 3.566 -0.748 1.00 91.75 105 ILE A O 1
ATOM 807 N N . LEU A 1 106 ? 15.287 4.704 -2.630 1.00 93.56 106 LEU A N 1
ATOM 808 C CA . LEU A 1 106 ? 14.557 5.908 -2.214 1.00 93.56 106 LEU A CA 1
ATOM 809 C C . LEU A 1 106 ? 13.066 5.621 -1.998 1.00 93.56 106 LEU A C 1
ATOM 811 O O . LEU A 1 106 ? 12.503 6.029 -0.981 1.00 93.56 106 LEU A O 1
ATOM 815 N N . ILE A 1 107 ? 12.449 4.869 -2.916 1.00 95.12 107 ILE A N 1
ATOM 816 C CA . ILE A 1 107 ? 11.058 4.421 -2.782 1.00 95.12 107 ILE A CA 1
ATOM 817 C C . ILE A 1 107 ? 10.904 3.556 -1.531 1.00 95.12 107 ILE A C 1
ATOM 819 O O . ILE A 1 107 ? 9.976 3.780 -0.762 1.00 95.12 107 ILE A O 1
ATOM 823 N N . ALA A 1 108 ? 11.817 2.615 -1.276 1.00 93.25 108 ALA A N 1
ATOM 824 C CA . ALA A 1 108 ? 11.754 1.753 -0.099 1.00 93.25 108 ALA A CA 1
ATOM 825 C C . ALA A 1 108 ? 11.778 2.556 1.214 1.00 93.25 108 ALA A C 1
ATOM 827 O O . ALA A 1 108 ? 11.001 2.267 2.123 1.00 93.25 108 ALA A O 1
ATOM 828 N N . ILE A 1 109 ? 12.607 3.603 1.304 1.00 94.75 109 ILE A N 1
ATOM 829 C CA . ILE A 1 109 ? 12.638 4.502 2.469 1.00 94.75 109 ILE A CA 1
ATOM 830 C C . ILE A 1 109 ? 11.312 5.270 2.599 1.00 94.75 109 ILE A C 1
ATOM 832 O O . ILE A 1 109 ? 10.776 5.393 3.702 1.00 94.75 109 ILE A O 1
ATOM 836 N N . GLY A 1 110 ? 10.754 5.760 1.488 1.00 95.44 110 GLY A N 1
ATOM 837 C CA . GLY A 1 110 ? 9.464 6.457 1.484 1.00 95.44 110 GLY A CA 1
ATOM 838 C C . GLY A 1 110 ? 8.322 5.548 1.945 1.00 95.44 110 GLY A C 1
ATOM 839 O O . GLY A 1 110 ? 7.570 5.895 2.855 1.00 95.44 110 GLY A O 1
ATOM 840 N N . VAL A 1 111 ? 8.251 4.339 1.387 1.00 94.56 111 VAL A N 1
ATOM 841 C CA . VAL A 1 111 ? 7.277 3.308 1.768 1.00 94.56 111 VAL A CA 1
ATOM 842 C C . VAL A 1 111 ? 7.435 2.916 3.236 1.00 94.56 111 VAL A C 1
ATOM 844 O O . VAL A 1 111 ? 6.430 2.789 3.927 1.00 94.56 111 VAL A O 1
ATOM 847 N N . PHE A 1 112 ? 8.658 2.802 3.762 1.00 94.00 112 PHE A N 1
ATOM 848 C CA . PHE A 1 112 ? 8.875 2.533 5.187 1.00 94.00 112 PHE A CA 1
ATOM 849 C C . PHE A 1 112 ? 8.239 3.604 6.084 1.00 94.00 112 PHE A C 1
ATOM 851 O O . PHE A 1 112 ? 7.559 3.267 7.057 1.00 94.00 112 PHE A O 1
ATOM 858 N N . PHE A 1 113 ? 8.417 4.887 5.755 1.00 93.75 113 PHE A N 1
ATOM 859 C CA . PHE A 1 113 ? 7.780 5.968 6.506 1.00 93.75 113 PHE A CA 1
ATOM 860 C C . PHE A 1 113 ? 6.256 5.921 6.403 1.00 93.75 113 PHE A C 1
ATOM 862 O O . PHE A 1 113 ? 5.608 6.067 7.437 1.00 93.75 113 PHE A O 1
ATOM 869 N N . PHE A 1 114 ? 5.695 5.653 5.216 1.00 94.06 114 PHE A N 1
ATOM 870 C CA . PHE A 1 114 ? 4.250 5.471 5.049 1.00 94.06 114 PHE A CA 1
ATOM 871 C C . PHE A 1 114 ? 3.716 4.317 5.892 1.00 94.06 114 PHE A C 1
ATOM 873 O O . PHE A 1 114 ? 2.758 4.500 6.636 1.00 94.06 114 PHE A O 1
ATOM 880 N N . VAL A 1 115 ? 4.324 3.135 5.801 1.00 92.62 115 VAL A N 1
ATOM 881 C CA . VAL A 1 115 ? 3.868 1.949 6.536 1.00 92.62 115 VAL A CA 1
ATOM 882 C C . VAL A 1 115 ? 3.929 2.214 8.039 1.00 92.62 115 VAL A C 1
ATOM 884 O O . VAL A 1 115 ? 2.948 2.005 8.745 1.00 92.62 115 VAL A O 1
ATOM 887 N N . LYS A 1 116 ? 5.044 2.761 8.537 1.00 92.31 116 LYS A N 1
ATOM 888 C CA . LYS A 1 116 ? 5.202 3.068 9.962 1.00 92.31 116 LYS A CA 1
ATOM 889 C C . LYS A 1 116 ? 4.199 4.116 10.453 1.00 92.31 116 LYS A C 1
ATOM 891 O O . LYS A 1 116 ? 3.645 3.949 11.539 1.00 92.31 116 LYS A O 1
ATOM 896 N N . SER A 1 117 ? 4.002 5.204 9.705 1.00 93.25 117 SER A N 1
ATOM 897 C CA . SER A 1 117 ? 3.114 6.289 10.132 1.00 93.25 117 SER A CA 1
ATOM 898 C C . SER A 1 117 ? 1.647 5.867 10.112 1.00 93.25 117 SER A C 1
ATOM 900 O O . SER A 1 117 ? 0.926 6.167 11.065 1.00 93.25 117 SER A O 1
ATOM 902 N N . ASN A 1 118 ? 1.231 5.131 9.077 1.00 92.25 118 ASN A N 1
ATOM 903 C CA . ASN A 1 118 ? -0.132 4.622 8.956 1.00 92.25 118 ASN A CA 1
ATOM 904 C C . ASN A 1 118 ? -0.433 3.584 10.033 1.00 92.25 118 ASN A C 1
ATOM 906 O O . ASN A 1 118 ? -1.396 3.780 10.756 1.00 92.25 118 ASN A O 1
ATOM 910 N N . ILE A 1 119 ? 0.433 2.587 10.270 1.00 91.44 119 ILE A N 1
ATOM 911 C CA . ILE A 1 119 ? 0.189 1.574 11.318 1.00 91.44 119 ILE A CA 1
ATOM 912 C C . ILE A 1 119 ? -0.078 2.224 12.686 1.00 91.44 119 ILE A C 1
ATOM 914 O O . ILE A 1 119 ? -0.999 1.825 13.399 1.00 91.44 119 ILE A O 1
ATOM 918 N N . ILE A 1 120 ? 0.701 3.244 13.068 1.00 92.88 120 ILE A N 1
ATOM 919 C CA . ILE A 1 120 ? 0.515 3.929 14.356 1.00 92.88 120 ILE A CA 1
ATOM 920 C C . ILE A 1 120 ? -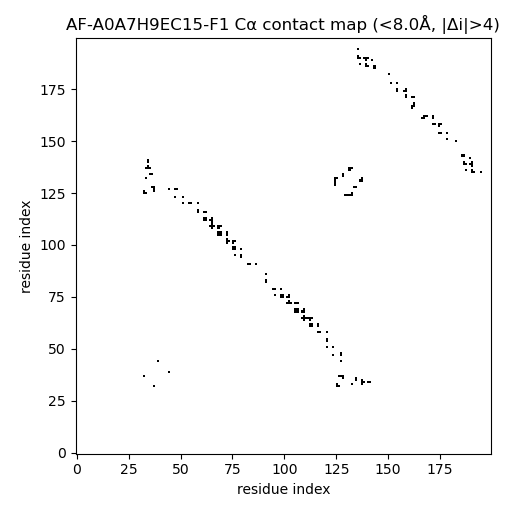0.776 4.763 14.357 1.00 92.88 120 ILE A C 1
ATOM 922 O O . ILE A 1 120 ? -1.518 4.734 15.339 1.00 92.88 120 ILE A O 1
ATOM 926 N N . MET A 1 121 ? -1.056 5.506 13.280 1.00 93.12 121 MET A N 1
ATOM 927 C CA . MET A 1 121 ? -2.280 6.309 13.170 1.00 93.12 121 MET A CA 1
ATOM 928 C C . MET A 1 121 ? -3.536 5.428 13.170 1.00 93.12 121 MET A C 1
ATOM 930 O O . MET A 1 121 ? -4.476 5.697 13.918 1.00 93.12 121 MET A O 1
ATOM 934 N N . ASP A 1 122 ? -3.521 4.340 12.409 1.00 91.06 122 ASP A N 1
ATOM 935 C CA . ASP A 1 122 ? -4.606 3.370 12.322 1.00 91.06 122 ASP A CA 1
ATOM 936 C C . ASP A 1 122 ? -4.824 2.659 13.650 1.00 91.06 122 ASP A C 1
ATOM 938 O O . ASP A 1 122 ? -5.965 2.518 14.071 1.00 91.06 122 ASP A O 1
ATOM 942 N N . SER A 1 123 ? -3.763 2.342 14.398 1.00 90.81 123 SER A N 1
ATOM 943 C CA . SER A 1 123 ? -3.897 1.819 15.765 1.00 90.81 123 SER A CA 1
ATOM 944 C C . SER A 1 123 ? -4.695 2.773 16.666 1.00 90.81 123 SER A C 1
ATOM 946 O O . SER A 1 123 ? -5.576 2.337 17.411 1.00 90.81 123 SER A O 1
ATOM 948 N N . TYR A 1 124 ? -4.454 4.088 16.582 1.00 92.56 124 TYR A N 1
ATOM 949 C CA . TYR A 1 124 ? -5.279 5.065 17.300 1.00 92.56 124 TYR A CA 1
ATOM 950 C C . TYR A 1 124 ? -6.717 5.100 16.775 1.00 92.56 124 TYR A C 1
ATOM 952 O O . TYR A 1 124 ? -7.651 5.199 17.572 1.00 92.56 124 TYR A O 1
ATOM 960 N N . ASN A 1 125 ? -6.912 5.017 15.458 1.00 91.06 125 ASN A N 1
ATOM 961 C CA . ASN A 1 125 ? -8.239 5.038 14.846 1.00 91.06 125 ASN A CA 1
ATOM 962 C C . ASN A 1 125 ? -9.067 3.801 15.213 1.00 91.06 125 ASN A C 1
ATOM 964 O O . ASN A 1 125 ? -10.257 3.948 15.483 1.00 91.06 125 ASN A O 1
ATOM 968 N N . ILE A 1 126 ? -8.439 2.626 15.289 1.00 90.00 126 ILE A N 1
ATOM 969 C CA . ILE A 1 126 ? -9.020 1.357 15.737 1.00 90.00 126 ILE A CA 1
ATOM 970 C C . ILE A 1 126 ? -9.497 1.475 17.185 1.00 90.00 126 ILE A C 1
ATOM 972 O O . ILE A 1 126 ? -10.654 1.172 17.478 1.00 90.00 126 ILE A O 1
ATOM 976 N N . LEU A 1 127 ? -8.627 1.951 18.084 1.00 89.69 127 LEU A N 1
ATOM 977 C CA . LEU A 1 127 ? -8.942 2.085 19.510 1.00 89.69 127 LEU A CA 1
ATOM 978 C C . LEU A 1 127 ? -10.033 3.128 19.771 1.00 89.69 127 LEU A C 1
ATOM 980 O O . LEU A 1 127 ? -10.892 2.917 20.619 1.00 89.69 127 LEU A O 1
ATOM 984 N N . LEU A 1 128 ? -10.012 4.247 19.044 1.00 89.31 128 LEU A N 1
ATOM 985 C CA . LEU A 1 128 ? -11.024 5.301 19.162 1.00 89.31 128 LEU A CA 1
ATOM 986 C C . LEU A 1 128 ? -12.289 5.023 18.338 1.00 89.31 128 LEU A C 1
ATOM 988 O O . LEU A 1 128 ? -13.245 5.788 18.444 1.00 89.31 128 LEU A O 1
ATOM 992 N N . GLN A 1 129 ? -12.288 3.967 17.520 1.00 86.19 129 GLN A N 1
ATOM 993 C CA . GLN A 1 129 ? -13.345 3.621 16.568 1.00 86.19 129 GLN A CA 1
ATOM 994 C C . GLN A 1 129 ? -13.735 4.785 15.636 1.00 86.19 129 GLN A C 1
ATOM 996 O O . GLN A 1 129 ? -14.909 5.075 15.401 1.00 86.19 129 GLN A O 1
ATOM 1001 N N . THR A 1 130 ? -12.729 5.484 15.113 1.00 86.00 130 THR A N 1
ATOM 1002 C CA . THR A 1 130 ? -12.888 6.656 14.231 1.00 86.00 130 THR A CA 1
ATOM 1003 C C . THR A 1 130 ? -12.507 6.340 12.783 1.00 86.00 130 THR A C 1
ATOM 1005 O O . THR A 1 130 ? -11.932 5.291 12.500 1.00 86.00 130 THR A O 1
ATOM 1008 N N . ASP A 1 131 ? -12.827 7.251 11.859 1.00 85.44 131 ASP A N 1
ATOM 1009 C CA . ASP A 1 131 ? -12.479 7.166 10.435 1.00 85.44 131 ASP A CA 1
ATOM 1010 C C . ASP A 1 131 ? -13.019 5.897 9.753 1.00 85.44 131 ASP A C 1
ATOM 1012 O O . ASP A 1 131 ? -14.237 5.729 9.588 1.00 85.44 131 ASP A O 1
ATOM 1016 N N . ASP A 1 132 ? -12.134 5.000 9.325 1.00 80.62 132 ASP A N 1
ATOM 1017 C CA . ASP A 1 132 ? -12.511 3.737 8.703 1.00 80.62 132 ASP A CA 1
ATOM 1018 C C . ASP A 1 132 ? -12.862 2.645 9.708 1.00 80.62 132 ASP A C 1
ATOM 1020 O O . ASP A 1 132 ? -13.448 1.646 9.308 1.00 80.62 132 ASP A O 1
ATOM 1024 N N . TYR A 1 133 ? -12.632 2.853 11.003 1.00 83.12 133 TYR A N 1
ATOM 1025 C CA . TYR A 1 133 ? -12.875 1.879 12.073 1.00 83.12 133 TYR A CA 1
ATOM 1026 C C . TYR A 1 133 ? -14.120 2.190 12.907 1.00 83.12 133 TYR A C 1
ATOM 1028 O O . TYR A 1 133 ? -14.260 1.714 14.030 1.00 83.12 133 TYR A O 1
ATOM 1036 N N . THR A 1 134 ? -15.047 2.978 12.368 1.00 83.50 134 THR A N 1
ATOM 1037 C CA . THR A 1 134 ? -16.371 3.147 12.982 1.00 83.50 134 THR A CA 1
ATOM 1038 C C . THR A 1 134 ? -17.133 1.812 12.994 1.00 83.50 134 THR A C 1
ATOM 1040 O O . THR A 1 134 ? -16.986 1.041 12.038 1.00 83.50 134 THR A O 1
ATOM 1043 N N . PRO A 1 135 ? -17.989 1.539 14.003 1.00 78.69 135 PRO A N 1
ATOM 1044 C CA . PRO A 1 135 ? -18.750 0.284 14.098 1.00 78.69 135 PRO A CA 1
ATOM 1045 C C . PRO A 1 135 ? -19.447 -0.110 12.788 1.00 78.69 135 PRO A C 1
ATOM 1047 O O . PRO A 1 135 ? -19.353 -1.247 12.326 1.00 78.69 135 PRO A O 1
ATOM 1050 N N . LYS A 1 136 ? -20.045 0.884 12.115 1.00 75.75 136 LYS A N 1
ATOM 1051 C CA . LYS A 1 136 ? -20.750 0.732 10.832 1.00 75.75 136 LYS A CA 1
ATOM 1052 C C . LYS A 1 136 ? -19.859 0.157 9.726 1.00 75.75 136 LYS A C 1
ATOM 1054 O O . LYS A 1 136 ? -20.264 -0.737 8.989 1.00 75.75 136 LYS A O 1
ATOM 1059 N N . LYS A 1 137 ? -18.629 0.665 9.603 1.00 78.69 137 LYS A N 1
ATOM 1060 C CA . LYS A 1 137 ? -17.672 0.216 8.581 1.00 78.69 137 LYS A CA 1
ATOM 1061 C C . LYS A 1 137 ? -17.018 -1.116 8.956 1.00 78.69 137 LYS A C 1
ATOM 1063 O O . LYS A 1 137 ? -16.799 -1.941 8.070 1.00 78.69 137 LYS A O 1
ATOM 1068 N N . LYS A 1 138 ? -16.762 -1.359 10.250 1.00 81.88 138 LYS A N 1
ATOM 1069 C CA . LYS A 1 138 ? -16.210 -2.634 10.743 1.00 81.88 138 LYS A CA 1
ATOM 1070 C C . LYS A 1 138 ? -17.106 -3.819 10.384 1.00 81.88 138 LYS A C 1
ATOM 1072 O O . LYS A 1 138 ? -16.603 -4.842 9.925 1.00 81.88 138 LYS A O 1
ATOM 1077 N N . LEU A 1 139 ? -18.425 -3.669 10.517 1.00 77.31 139 LEU A N 1
ATOM 1078 C CA . LEU A 1 139 ? -19.370 -4.736 10.186 1.00 77.31 139 LEU A CA 1
ATOM 1079 C C . LEU A 1 139 ? -19.357 -5.096 8.693 1.00 77.31 139 LEU A C 1
ATOM 1081 O O . LEU A 1 139 ? -19.267 -6.275 8.347 1.00 77.31 139 LEU A O 1
ATOM 1085 N N . GLY A 1 140 ? -19.402 -4.087 7.813 1.00 77.44 140 GLY A N 1
ATOM 1086 C CA . GLY A 1 140 ? -19.316 -4.291 6.363 1.00 77.44 140 GLY A CA 1
ATOM 1087 C C . GLY A 1 140 ? -18.048 -5.051 5.972 1.00 77.44 140 GLY A C 1
ATOM 1088 O O . GLY A 1 140 ? -18.124 -6.051 5.254 1.00 77.44 140 GLY A O 1
ATOM 1089 N N . ARG A 1 141 ? -16.900 -4.659 6.543 1.00 81.50 141 ARG A N 1
ATOM 1090 C CA . ARG A 1 141 ? -15.632 -5.377 6.362 1.00 81.50 141 ARG A CA 1
ATOM 1091 C C . ARG A 1 141 ? -15.656 -6.792 6.920 1.00 81.50 141 ARG A C 1
ATOM 1093 O O . ARG A 1 141 ? -15.194 -7.695 6.238 1.00 81.50 141 ARG A O 1
ATOM 1100 N N . LYS A 1 142 ? -16.214 -7.023 8.111 1.00 82.44 142 LYS A N 1
ATOM 1101 C CA . LYS A 1 142 ? -16.297 -8.361 8.725 1.00 82.44 142 LYS A CA 1
ATOM 1102 C C . LYS A 1 142 ? -17.060 -9.344 7.833 1.00 82.44 142 LYS A C 1
ATOM 1104 O O . LYS A 1 142 ? -16.615 -10.470 7.618 1.00 82.44 142 LYS A O 1
ATOM 1109 N N . ILE A 1 143 ? -18.196 -8.909 7.286 1.00 81.94 143 ILE A N 1
ATOM 1110 C CA . ILE A 1 143 ? -19.006 -9.722 6.371 1.00 81.94 143 ILE A CA 1
ATOM 1111 C C . ILE A 1 143 ? -18.263 -9.924 5.052 1.00 81.94 143 ILE A C 1
ATOM 1113 O O . ILE A 1 143 ? -18.170 -11.054 4.575 1.00 81.94 143 ILE A O 1
ATOM 1117 N N . MET A 1 144 ? -17.707 -8.855 4.480 1.00 83.62 144 MET A N 1
ATOM 1118 C CA . MET A 1 144 ? -16.969 -8.950 3.229 1.00 83.62 144 MET A CA 1
ATOM 1119 C C . MET A 1 144 ? -15.766 -9.890 3.357 1.00 83.62 144 MET A C 1
ATOM 1121 O O . MET A 1 144 ? -15.590 -10.750 2.505 1.00 83.62 144 MET A O 1
ATOM 1125 N N . ASN A 1 145 ? -14.998 -9.811 4.447 1.00 84.00 145 ASN A N 1
ATOM 1126 C CA . ASN A 1 145 ? -13.839 -10.670 4.688 1.00 84.00 145 ASN A CA 1
ATOM 1127 C C . ASN A 1 145 ? -14.228 -12.162 4.710 1.00 84.00 145 ASN A C 1
ATOM 1129 O O . ASN A 1 145 ? -13.526 -13.002 4.155 1.00 84.00 145 ASN A O 1
ATOM 1133 N N . LYS A 1 146 ? -15.417 -12.498 5.236 1.00 85.31 146 LYS A N 1
ATOM 1134 C CA . LYS A 1 146 ? -15.958 -13.869 5.197 1.00 85.31 146 LYS A CA 1
ATOM 1135 C C . LYS A 1 146 ? -16.192 -14.382 3.768 1.00 85.31 146 LYS A C 1
ATOM 1137 O O . LYS A 1 146 ? -16.019 -15.573 3.517 1.00 85.31 146 LYS A O 1
ATOM 1142 N N . TYR A 1 147 ? -16.592 -13.511 2.843 1.00 88.31 147 TYR A N 1
ATOM 1143 C CA . TYR A 1 147 ? -16.864 -13.865 1.443 1.00 88.31 147 TYR A CA 1
ATOM 1144 C C . TYR A 1 147 ? -15.726 -13.499 0.483 1.00 88.31 147 TYR A C 1
ATOM 1146 O O . TYR A 1 147 ? -15.778 -13.870 -0.690 1.00 88.31 147 TYR A O 1
ATOM 1154 N N . ALA A 1 148 ? -14.683 -12.823 0.967 1.00 87.88 148 ALA A N 1
ATOM 1155 C CA . ALA A 1 148 ? -13.597 -12.298 0.155 1.00 87.88 148 ALA A CA 1
ATOM 1156 C C . ALA A 1 148 ? -12.888 -13.409 -0.618 1.00 87.88 148 ALA A C 1
ATOM 1158 O O . ALA A 1 148 ? -12.643 -13.263 -1.812 1.00 87.88 148 ALA A O 1
ATOM 1159 N N . THR A 1 149 ? -12.629 -14.554 0.022 1.00 89.88 149 THR A N 1
ATOM 1160 C CA . THR A 1 149 ? -12.022 -15.710 -0.651 1.00 89.88 149 THR A CA 1
ATOM 1161 C C . THR A 1 149 ? -12.867 -16.181 -1.832 1.00 89.88 149 THR A C 1
ATOM 1163 O O . THR A 1 149 ? -12.334 -16.387 -2.918 1.00 89.88 149 THR A O 1
ATOM 1166 N N . LEU A 1 150 ? -14.186 -16.307 -1.656 1.00 92.06 150 LEU A N 1
ATOM 1167 C CA . LEU A 1 150 ? -15.083 -16.731 -2.732 1.00 92.06 150 LEU A CA 1
ATOM 1168 C C . LEU A 1 150 ? -15.121 -15.694 -3.862 1.00 92.06 150 LEU A C 1
ATOM 1170 O O . LEU A 1 150 ? -15.013 -16.056 -5.030 1.00 92.06 150 LEU A O 1
ATOM 1174 N N . TYR A 1 151 ? -15.216 -14.411 -3.511 1.00 92.50 151 TYR A N 1
ATOM 1175 C CA . TYR A 1 151 ? -15.200 -13.304 -4.462 1.00 92.50 151 TYR A CA 1
ATOM 1176 C C . TYR A 1 151 ? -13.931 -13.299 -5.327 1.00 92.50 151 TYR A C 1
ATOM 1178 O O . TYR A 1 151 ? -14.011 -13.259 -6.556 1.00 92.50 151 TYR A O 1
ATOM 1186 N N . TRP A 1 152 ? -12.756 -13.397 -4.697 1.00 93.88 152 TRP A N 1
ATOM 1187 C CA . TRP A 1 152 ? -11.476 -13.409 -5.404 1.00 93.88 152 TRP A CA 1
ATOM 1188 C C . TRP A 1 152 ? -11.303 -14.658 -6.267 1.00 93.88 152 TRP A C 1
ATOM 1190 O O . TRP A 1 152 ? -10.805 -14.552 -7.385 1.00 93.88 152 TRP A O 1
ATOM 1200 N N . LEU A 1 153 ? -11.769 -15.824 -5.811 1.00 94.00 153 LEU A N 1
ATOM 1201 C CA . LEU A 1 153 ? -11.765 -17.039 -6.630 1.00 94.00 153 LEU A CA 1
ATOM 1202 C C . LEU A 1 153 ? -12.653 -16.900 -7.875 1.00 94.00 153 LEU A C 1
ATOM 1204 O O . LEU A 1 153 ? -12.255 -17.343 -8.949 1.00 94.00 153 LEU A O 1
ATOM 1208 N N . ILE A 1 154 ? -13.812 -16.243 -7.767 1.00 94.31 154 ILE A N 1
ATOM 1209 C CA . ILE A 1 154 ? -14.670 -15.943 -8.923 1.00 94.31 154 ILE A CA 1
ATOM 1210 C C . ILE A 1 154 ? -13.970 -14.969 -9.879 1.00 94.31 154 ILE A C 1
ATOM 1212 O O . ILE A 1 154 ? -13.975 -15.198 -11.086 1.00 94.31 154 ILE A O 1
ATOM 1216 N N . ALA A 1 155 ? -13.325 -13.917 -9.368 1.00 93.94 155 ALA A N 1
ATOM 1217 C CA . ALA A 1 155 ? -12.567 -12.980 -10.200 1.00 93.94 155 ALA A CA 1
ATOM 1218 C C . ALA A 1 155 ? -11.431 -13.683 -10.965 1.00 93.94 155 ALA A C 1
ATOM 1220 O O . ALA A 1 155 ? -11.265 -13.465 -12.166 1.00 93.94 155 ALA A O 1
ATOM 1221 N N . VAL A 1 156 ? -10.701 -14.586 -10.300 1.00 94.19 156 VAL A N 1
ATOM 1222 C CA . VAL A 1 156 ? -9.663 -15.418 -10.929 1.00 94.19 156 VAL A CA 1
ATOM 1223 C C . VAL A 1 156 ? -10.265 -16.355 -11.975 1.00 94.19 156 VAL A C 1
ATOM 1225 O O . VAL A 1 156 ? -9.713 -16.475 -13.067 1.00 94.19 156 VAL A O 1
ATOM 1228 N N . LEU A 1 157 ? -11.406 -16.987 -11.683 1.00 94.62 157 LEU A N 1
ATOM 1229 C CA . LEU A 1 157 ? -12.111 -17.850 -12.631 1.00 94.62 157 LEU A CA 1
ATOM 1230 C C . LEU A 1 157 ? -12.521 -17.081 -13.893 1.00 94.62 157 LEU A C 1
ATOM 1232 O O . LEU A 1 157 ? -12.317 -17.578 -14.997 1.00 94.62 157 LEU A O 1
ATOM 1236 N N . LEU A 1 158 ? -13.056 -15.868 -13.743 1.00 93.44 158 LEU A N 1
ATOM 1237 C CA . LEU A 1 158 ? -13.419 -15.001 -14.865 1.00 93.44 158 LEU A CA 1
ATOM 1238 C C . LEU A 1 158 ? -12.186 -14.574 -15.665 1.00 93.44 158 LEU A C 1
ATOM 1240 O O . LEU A 1 158 ? -12.201 -14.659 -16.891 1.00 93.44 158 LEU A O 1
ATOM 1244 N N . TYR A 1 159 ? -11.113 -14.168 -14.981 1.00 92.88 159 TYR A N 1
ATOM 1245 C CA . TYR A 1 159 ? -9.856 -13.780 -15.617 1.00 92.88 159 TYR A CA 1
ATOM 1246 C C . TYR A 1 159 ? -9.256 -14.923 -16.437 1.00 92.88 159 TYR A C 1
ATOM 1248 O O . TYR A 1 159 ? -8.977 -14.751 -17.624 1.00 92.88 159 TYR A O 1
ATOM 1256 N N . LEU A 1 160 ? -9.093 -16.100 -15.830 1.00 93.56 160 LEU A N 1
ATOM 1257 C CA . LEU A 1 160 ? -8.517 -17.262 -16.501 1.00 93.56 160 LEU A CA 1
ATOM 1258 C C . LEU A 1 160 ? -9.452 -17.803 -17.583 1.00 93.56 160 LEU A C 1
ATOM 1260 O O . LEU A 1 160 ? -8.997 -18.072 -18.689 1.00 93.56 160 LEU A O 1
ATOM 1264 N N . GLY A 1 161 ? -10.753 -17.914 -17.307 1.00 93.12 161 GLY A N 1
ATOM 1265 C CA . GLY A 1 161 ? -11.744 -18.391 -18.270 1.00 93.12 161 GLY A CA 1
ATOM 1266 C C . GLY A 1 161 ? -11.792 -17.521 -19.524 1.00 93.12 161 GLY A C 1
ATOM 1267 O O . GLY A 1 161 ? -11.682 -18.037 -20.634 1.00 93.12 161 GLY A O 1
ATOM 1268 N N . TYR A 1 162 ? -11.864 -16.197 -19.359 1.00 92.62 162 TYR A N 1
ATOM 1269 C CA . TYR A 1 162 ? -11.803 -15.264 -20.483 1.00 92.62 162 TYR A CA 1
ATOM 1270 C C . TYR A 1 162 ? -10.465 -15.368 -21.228 1.00 92.62 162 TYR A C 1
ATOM 1272 O O . TYR A 1 162 ? -10.466 -15.500 -22.453 1.00 92.62 162 TYR A O 1
ATOM 1280 N N . SER A 1 163 ? -9.337 -15.360 -20.505 1.00 92.75 163 SER A N 1
ATOM 1281 C CA . SER A 1 163 ? -7.995 -15.399 -21.107 1.00 92.75 163 SER A CA 1
ATOM 1282 C C . SER A 1 163 ? -7.753 -16.680 -21.906 1.00 92.75 163 SER A C 1
ATOM 1284 O O . SER A 1 163 ? -7.216 -16.611 -23.003 1.00 92.75 163 SER A O 1
ATOM 1286 N N . PHE A 1 164 ? -8.181 -17.847 -21.415 1.00 93.06 164 PHE A N 1
ATOM 1287 C CA . PHE A 1 164 ? -7.989 -19.113 -22.129 1.00 93.06 164 PHE A CA 1
ATOM 1288 C C . PHE A 1 164 ? -8.924 -19.281 -23.332 1.00 93.06 164 PHE A C 1
ATOM 1290 O O . PHE A 1 164 ? -8.507 -19.851 -24.336 1.00 93.06 164 PHE A O 1
ATOM 1297 N N . ILE A 1 165 ? -10.169 -18.793 -23.258 1.00 92.88 165 ILE A N 1
ATOM 1298 C CA . ILE A 1 165 ? -11.135 -18.913 -24.366 1.00 92.88 165 ILE A CA 1
ATOM 1299 C C . ILE A 1 165 ? -10.778 -17.966 -25.514 1.00 92.88 165 ILE A C 1
ATOM 1301 O O . ILE A 1 165 ? -10.851 -18.348 -26.679 1.00 92.88 165 ILE A O 1
ATOM 1305 N N . THR A 1 166 ? -10.416 -16.723 -25.193 1.00 89.31 166 THR A N 1
ATOM 1306 C CA . THR A 1 166 ? -10.155 -15.679 -26.200 1.00 89.31 166 THR A CA 1
ATOM 1307 C C . THR A 1 166 ? -8.691 -15.604 -26.621 1.00 89.31 166 THR A C 1
ATOM 1309 O O . THR A 1 166 ? -8.387 -15.020 -27.657 1.00 89.31 166 THR A O 1
ATOM 1312 N N . ASN A 1 167 ? -7.788 -16.191 -25.828 1.00 90.69 167 ASN A N 1
ATOM 1313 C CA . ASN A 1 167 ? -6.337 -16.037 -25.938 1.00 90.69 167 ASN A CA 1
ATOM 1314 C C . ASN A 1 167 ? -5.869 -14.563 -25.931 1.00 90.69 167 ASN A C 1
ATOM 1316 O O . ASN A 1 167 ? -4.761 -14.258 -26.369 1.00 90.69 167 ASN A O 1
ATOM 1320 N N . ASP A 1 168 ? -6.708 -13.651 -25.423 1.00 89.44 168 ASP A N 1
ATOM 1321 C CA . ASP A 1 168 ? -6.491 -12.202 -25.410 1.00 89.44 168 ASP A CA 1
ATOM 1322 C C . ASP A 1 168 ? -6.067 -11.727 -24.011 1.00 89.44 168 ASP A C 1
ATOM 1324 O O . ASP A 1 168 ? -6.824 -11.121 -23.243 1.00 89.44 168 ASP A O 1
ATOM 1328 N N . TRP A 1 169 ? -4.819 -12.045 -23.673 1.00 88.81 169 TRP A N 1
ATOM 1329 C CA . TRP A 1 169 ? -4.185 -11.669 -22.407 1.00 88.81 169 TRP A CA 1
ATOM 1330 C C . TRP A 1 169 ? -3.936 -10.157 -22.289 1.00 88.81 169 TRP A C 1
ATOM 1332 O O . TRP A 1 169 ? -3.795 -9.634 -21.184 1.00 88.81 169 TRP A O 1
ATOM 1342 N N . GLU A 1 170 ? -3.908 -9.439 -23.417 1.00 88.56 170 GLU A N 1
ATOM 1343 C CA . GLU A 1 170 ? -3.692 -7.990 -23.458 1.00 88.56 170 GLU A CA 1
ATOM 1344 C C . GLU A 1 170 ? -4.906 -7.199 -22.970 1.00 88.56 170 GLU A C 1
ATOM 1346 O O . GLU A 1 170 ? -4.750 -6.090 -22.459 1.00 88.56 170 GLU A O 1
ATOM 1351 N N . ARG A 1 171 ? -6.120 -7.747 -23.108 1.00 88.62 171 ARG A N 1
ATOM 1352 C CA . ARG A 1 171 ? -7.353 -7.108 -22.618 1.00 88.62 171 ARG A CA 1
ATOM 1353 C C . ARG A 1 171 ? -7.886 -7.723 -21.336 1.00 88.62 171 ARG A C 1
ATOM 1355 O O . ARG A 1 171 ? -8.548 -7.031 -20.563 1.00 88.62 171 ARG A O 1
ATOM 1362 N N . SER A 1 172 ? -7.597 -8.996 -21.079 1.00 90.25 172 SER A N 1
ATOM 1363 C CA . SER A 1 172 ? -8.149 -9.709 -19.925 1.00 90.25 172 SER A CA 1
ATOM 1364 C C . SER A 1 172 ? -7.740 -9.108 -18.577 1.00 90.25 172 SER A C 1
ATOM 1366 O O . SER A 1 172 ? -8.494 -9.215 -17.608 1.00 90.25 172 SER A O 1
ATOM 1368 N N . TRP A 1 173 ? -6.604 -8.401 -18.503 1.00 90.56 173 TRP A N 1
ATOM 1369 C CA . TRP A 1 173 ? -6.156 -7.743 -17.270 1.00 90.56 173 TRP A CA 1
ATOM 1370 C C . TRP A 1 173 ? -7.164 -6.721 -16.724 1.00 90.56 173 TRP A C 1
ATOM 1372 O O . TRP A 1 173 ? -7.176 -6.494 -15.517 1.00 90.56 173 TRP A O 1
ATOM 1382 N N . ILE A 1 174 ? -8.040 -6.154 -17.570 1.00 92.50 174 ILE A N 1
ATOM 1383 C CA . ILE A 1 174 ? -9.090 -5.191 -17.184 1.00 92.50 174 ILE A CA 1
ATOM 1384 C C . ILE A 1 174 ? -10.047 -5.786 -16.133 1.00 92.50 174 ILE A C 1
ATOM 1386 O O . ILE A 1 174 ? -10.627 -5.053 -15.327 1.00 92.50 174 ILE A O 1
ATOM 1390 N N . ILE A 1 175 ? -10.167 -7.116 -16.076 1.00 92.69 175 ILE A N 1
ATOM 1391 C CA . ILE A 1 175 ? -10.963 -7.823 -15.066 1.00 92.69 175 ILE A CA 1
ATOM 1392 C C . ILE A 1 175 ? -10.456 -7.515 -13.647 1.00 92.69 175 ILE A C 1
ATOM 1394 O O . ILE A 1 175 ? -11.269 -7.388 -12.734 1.00 92.69 175 ILE A O 1
ATOM 1398 N N . TRP A 1 176 ? -9.147 -7.317 -13.450 1.00 93.25 176 TRP A N 1
ATOM 1399 C CA . TRP A 1 176 ? -8.570 -7.024 -12.133 1.00 93.25 176 TRP A CA 1
ATOM 1400 C C . TRP A 1 176 ? -9.006 -5.661 -11.567 1.00 93.25 176 TRP A C 1
ATOM 1402 O O . TRP A 1 176 ? -9.542 -5.645 -10.456 1.00 93.25 176 TRP A O 1
ATOM 1412 N N . PRO A 1 177 ? -8.860 -4.525 -12.285 1.00 93.56 177 PRO A N 1
ATOM 1413 C CA . PRO A 1 177 ? -9.423 -3.247 -11.851 1.00 93.56 177 PRO A CA 1
ATOM 1414 C C . PRO A 1 177 ? -10.927 -3.304 -11.579 1.00 93.56 177 PRO A C 1
ATOM 1416 O O . PRO A 1 177 ? -11.379 -2.789 -10.557 1.00 93.56 177 PRO A O 1
ATOM 1419 N N . ILE A 1 178 ? -11.701 -3.954 -12.460 1.00 93.06 178 ILE A N 1
ATOM 1420 C CA . ILE A 1 178 ? -13.155 -4.087 -12.289 1.00 93.06 178 ILE A CA 1
ATOM 1421 C C . ILE A 1 178 ? -13.468 -4.851 -10.999 1.00 93.06 178 ILE A C 1
ATOM 1423 O O . ILE A 1 178 ? -14.288 -4.394 -10.204 1.00 93.06 178 ILE A O 1
ATOM 1427 N N . ALA A 1 179 ? -12.785 -5.972 -10.753 1.00 93.12 179 ALA A N 1
ATOM 1428 C CA . ALA A 1 179 ? -12.945 -6.749 -9.531 1.00 93.12 179 ALA A CA 1
ATOM 1429 C C . ALA A 1 179 ? -12.545 -5.946 -8.280 1.00 93.12 179 ALA A C 1
ATOM 1431 O O . ALA A 1 179 ? -13.237 -6.011 -7.267 1.00 93.12 179 ALA A O 1
ATOM 1432 N N . GLY A 1 180 ? -11.481 -5.143 -8.329 1.00 91.31 180 GLY A N 1
ATOM 1433 C CA . GLY A 1 180 ? -11.102 -4.279 -7.207 1.00 91.31 180 GLY A CA 1
ATOM 1434 C C . GLY A 1 180 ? -12.176 -3.237 -6.872 1.00 91.31 180 GLY A C 1
ATOM 1435 O O . GLY A 1 180 ? -12.569 -3.093 -5.714 1.00 91.31 180 GLY A O 1
ATOM 1436 N N . ILE A 1 181 ? -12.705 -2.549 -7.889 1.00 93.69 181 ILE A N 1
ATOM 1437 C CA . ILE A 1 181 ? -13.753 -1.530 -7.717 1.00 93.69 181 ILE A CA 1
ATOM 1438 C C . ILE A 1 181 ? -15.047 -2.164 -7.192 1.00 93.69 181 ILE A C 1
ATOM 1440 O O . ILE A 1 181 ? -15.646 -1.658 -6.242 1.00 93.69 181 ILE A O 1
ATOM 1444 N N . LEU A 1 182 ? -15.468 -3.286 -7.780 1.00 92.25 182 LEU A N 1
ATOM 1445 C CA . LEU A 1 182 ? -16.697 -3.977 -7.400 1.00 92.25 182 LEU A CA 1
ATOM 1446 C C . LEU A 1 182 ? -16.640 -4.493 -5.950 1.00 92.25 182 LEU A C 1
ATOM 1448 O O . LEU A 1 182 ? -17.639 -4.385 -5.239 1.00 92.25 182 LEU A O 1
ATOM 1452 N N . TYR A 1 183 ? -15.475 -4.948 -5.474 1.00 89.56 183 TYR A N 1
ATOM 1453 C CA . TYR A 1 183 ? -15.279 -5.340 -4.074 1.00 89.56 183 TYR A CA 1
ATOM 1454 C C . TYR A 1 183 ? -15.575 -4.171 -3.125 1.00 89.56 183 TYR A C 1
ATOM 1456 O O . TYR A 1 183 ? -16.395 -4.297 -2.216 1.00 89.56 183 TYR A O 1
ATOM 1464 N N . GLY A 1 184 ? -14.991 -2.997 -3.388 1.00 87.00 184 GLY A N 1
ATOM 1465 C CA . GLY A 1 184 ? -15.231 -1.799 -2.579 1.00 87.00 184 GLY A CA 1
ATOM 1466 C C . GLY A 1 184 ? -16.691 -1.329 -2.604 1.00 87.00 184 GLY A C 1
ATOM 1467 O O . GLY A 1 184 ? -17.225 -0.916 -1.574 1.00 87.00 184 GLY A O 1
ATOM 1468 N N . ILE A 1 185 ? -17.369 -1.428 -3.755 1.00 88.31 185 ILE A N 1
ATOM 1469 C CA . ILE A 1 185 ? -18.796 -1.086 -3.880 1.00 88.31 185 ILE A CA 1
ATOM 1470 C C . ILE A 1 185 ? -19.653 -2.009 -3.009 1.00 88.31 185 ILE A C 1
ATOM 1472 O O . ILE A 1 185 ? -20.482 -1.527 -2.237 1.00 88.31 185 ILE A O 1
ATOM 1476 N N . ILE A 1 186 ? -19.452 -3.325 -3.106 1.00 87.69 186 ILE A N 1
ATOM 1477 C CA . ILE A 1 186 ? -20.232 -4.303 -2.341 1.00 87.69 186 ILE A CA 1
ATOM 1478 C C . ILE A 1 186 ? -19.990 -4.118 -0.834 1.00 87.69 186 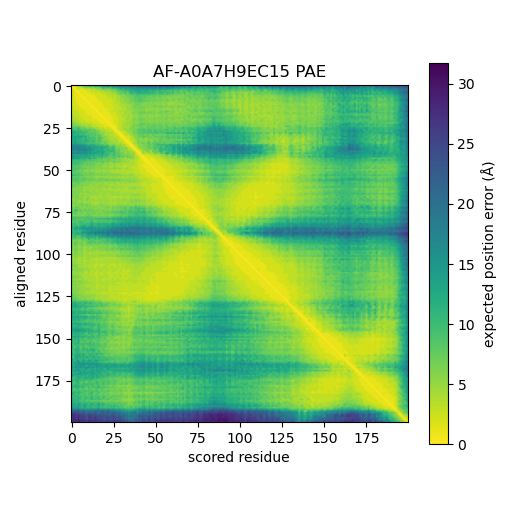ILE A C 1
ATOM 1480 O O . ILE A 1 186 ? -20.950 -4.136 -0.065 1.00 87.69 186 ILE A O 1
ATOM 1484 N N . GLU A 1 187 ? -18.748 -3.867 -0.404 1.00 86.00 187 GLU A N 1
ATOM 1485 C CA . GLU A 1 187 ? -18.429 -3.590 1.005 1.00 86.00 187 GLU A CA 1
ATOM 1486 C C . GLU A 1 187 ? -19.224 -2.383 1.525 1.00 86.00 187 GLU A C 1
ATOM 1488 O O . GLU A 1 187 ? -19.851 -2.446 2.588 1.00 86.00 187 GLU A O 1
ATOM 1493 N N . LYS A 1 188 ? -19.263 -1.294 0.743 1.00 85.31 188 LYS A N 1
ATOM 1494 C CA . LYS A 1 188 ? -20.036 -0.094 1.084 1.00 85.31 188 LYS A CA 1
ATOM 1495 C C . LYS A 1 188 ? -21.535 -0.375 1.143 1.00 85.31 188 LYS A C 1
ATOM 1497 O O . LYS A 1 188 ? -22.168 0.046 2.108 1.00 85.31 188 LYS A O 1
ATOM 1502 N N . ILE A 1 189 ? -22.096 -1.106 0.179 1.00 87.19 189 ILE A N 1
ATOM 1503 C CA . ILE A 1 189 ? -23.526 -1.457 0.167 1.00 87.19 189 ILE A CA 1
ATOM 1504 C C . ILE A 1 189 ? -23.899 -2.264 1.413 1.00 87.19 189 ILE A C 1
ATOM 1506 O O . ILE A 1 189 ? -24.872 -1.925 2.083 1.00 87.19 189 ILE A O 1
ATOM 1510 N N . ILE A 1 190 ? -23.109 -3.282 1.770 1.00 84.69 190 ILE A N 1
ATOM 1511 C CA . ILE A 1 190 ? -23.348 -4.095 2.972 1.00 84.69 190 ILE A CA 1
ATOM 1512 C C . ILE A 1 190 ? -23.297 -3.219 4.229 1.00 84.69 190 ILE A C 1
ATOM 1514 O O . ILE A 1 190 ? -24.168 -3.330 5.092 1.00 84.69 190 ILE A O 1
ATOM 1518 N N . SER A 1 191 ? -22.313 -2.314 4.312 1.00 81.19 191 SER A N 1
ATOM 1519 C CA . SER A 1 191 ? -22.179 -1.397 5.450 1.00 81.19 191 SER A CA 1
ATOM 1520 C C . SER A 1 191 ? -23.360 -0.434 5.604 1.00 81.19 191 SER A C 1
ATOM 1522 O O . SER A 1 191 ? -23.630 0.004 6.718 1.00 81.19 191 SER A O 1
ATOM 1524 N N . LEU A 1 192 ? -24.056 -0.096 4.511 1.00 82.69 192 LEU A N 1
ATOM 1525 C CA . LEU A 1 192 ? -25.227 0.783 4.518 1.00 82.69 192 LEU A CA 1
ATOM 1526 C C . LEU A 1 192 ? -26.514 0.006 4.826 1.00 82.69 192 LEU A C 1
ATOM 1528 O O . LEU A 1 192 ? -27.228 0.384 5.746 1.00 82.69 192 LEU A O 1
ATOM 1532 N N . CYS A 1 193 ? -26.759 -1.102 4.123 1.00 78.00 193 CYS A N 1
ATOM 1533 C CA . CYS A 1 193 ? -28.006 -1.874 4.182 1.00 78.00 193 CYS A CA 1
ATOM 1534 C C . CYS A 1 193 ? -28.285 -2.482 5.568 1.00 78.00 193 CYS A C 1
ATOM 1536 O O . CYS A 1 193 ? -29.426 -2.541 6.012 1.00 78.00 193 CYS A O 1
ATOM 1538 N N . HIS A 1 194 ? -27.249 -2.895 6.304 1.00 66.50 194 HIS A N 1
ATOM 1539 C CA . HIS A 1 194 ? -27.450 -3.433 7.653 1.00 66.50 194 HIS A CA 1
ATOM 1540 C C . HIS A 1 194 ? -27.857 -2.362 8.681 1.00 66.50 194 HIS A C 1
ATOM 1542 O O . HIS A 1 194 ? -28.456 -2.691 9.701 1.00 66.50 194 HIS A O 1
ATOM 1548 N N . ASN A 1 195 ? -27.568 -1.081 8.421 1.00 57.44 195 ASN A N 1
ATOM 1549 C CA . ASN A 1 195 ? -27.974 -0.005 9.327 1.00 57.44 195 ASN A CA 1
ATOM 1550 C C . ASN A 1 195 ? -29.481 0.254 9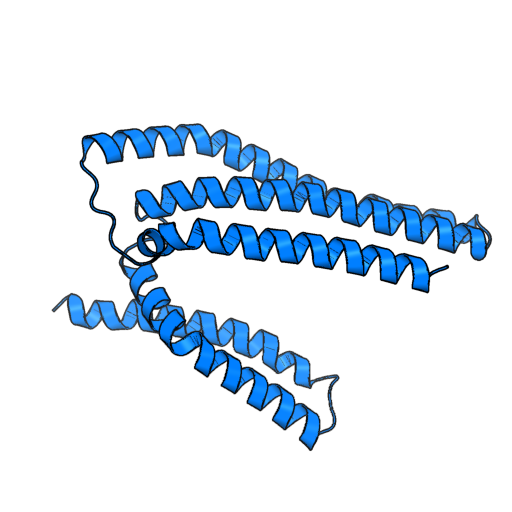.279 1.00 57.44 195 ASN A C 1
ATOM 1552 O O . ASN A 1 195 ? -30.035 0.632 10.304 1.00 57.44 195 ASN A O 1
ATOM 1556 N N . ASP A 1 196 ? -30.132 0.041 8.132 1.00 55.91 196 ASP A N 1
ATOM 1557 C CA . ASP A 1 196 ? -31.581 0.242 8.005 1.00 55.91 196 ASP A CA 1
ATOM 1558 C C . ASP A 1 196 ? -32.366 -0.806 8.813 1.00 55.91 196 ASP A C 1
ATOM 1560 O O . ASP A 1 196 ? -33.465 -0.531 9.270 1.00 55.91 196 ASP A O 1
ATOM 1564 N N . ILE A 1 197 ? -31.772 -1.982 9.056 1.00 52.94 197 ILE A N 1
ATOM 1565 C CA . ILE A 1 197 ? -32.390 -3.087 9.808 1.00 52.94 197 ILE A CA 1
ATOM 1566 C C . ILE A 1 197 ? -32.132 -2.975 11.323 1.00 52.94 197 ILE A C 1
ATOM 1568 O O . ILE A 1 197 ? -32.930 -3.458 12.113 1.00 52.94 197 ILE A O 1
ATOM 1572 N N . ALA A 1 198 ? -31.022 -2.358 11.746 1.00 49.47 198 ALA A N 1
ATOM 1573 C CA . ALA A 1 198 ? -30.680 -2.179 13.166 1.00 49.47 198 ALA A CA 1
ATOM 1574 C C . ALA A 1 198 ? -31.189 -0.851 13.768 1.00 49.47 198 ALA A C 1
ATOM 1576 O O . ALA A 1 198 ? -31.009 -0.614 14.963 1.00 49.47 198 ALA A O 1
ATOM 1577 N N . ALA A 1 199 ? -31.749 0.037 12.938 1.00 47.50 199 ALA A N 1
ATOM 1578 C CA . ALA A 1 199 ? -32.341 1.311 13.348 1.00 47.50 199 ALA A CA 1
ATOM 1579 C C . ALA A 1 199 ? -33.869 1.244 13.567 1.00 47.50 199 ALA A C 1
ATOM 1581 O O . ALA A 1 199 ? -34.443 2.241 14.012 1.00 47.50 199 ALA A O 1
ATOM 1582 N N . GLU A 1 200 ? -34.498 0.098 13.276 1.00 37.78 200 GLU A N 1
ATOM 1583 C CA . GLU A 1 200 ? -35.874 -0.265 13.665 1.00 37.78 200 GLU A CA 1
ATOM 1584 C C . GLU A 1 200 ? -35.876 -1.133 14.933 1.00 37.78 200 GLU A C 1
ATOM 1586 O O . GLU A 1 200 ? -36.790 -0.939 15.768 1.00 37.78 200 GLU A O 1
#

Nearest PDB structures (foldseek):
  6ixe-assembly1_A  TM=3.110E-01  e=2.044E+00  Homo sapiens
  6ixf-assembly1_A  TM=3.055E-01  e=2.889E+00  Homo sapiens
  7a0g-assembly1_GGG  TM=3.380E-01  e=3.351E+00  Serratia marcescens
  7a0g-assembly1_EEE  TM=3.884E-01  e=8.574E+00  Serratia marcescens

Radius of gyration: 22.85 Å; Cα contacts (8 Å, |Δi|>4): 112; chains: 1; bounding box: 65×36×58 Å

Organism: NCBI:txid47770

Sequence (200 aa):
MTVLGVIILLIIVAIGVAFFIAADRQTKIYEELEYEECQLNEAKLTEIKQKKAQYTKSYTAMTITATVLCIISAIPLLCGVFFTQLLNGSQLDQLMTGLVAGTLILIAIGVFFFVKSNIIMDSYNILLQTDDYTPKKKLGRKIMNKYATLYWLIAVLLYLGYSFITNDWERSWIIWPIAGILYGIIEKIISLCHNDIAAE

Mean predicted aligned error: 8.2 Å

Secondary structure (DSSP, 8-state):
-HHHHHHHHHHHHHHHHHHHHHHHHHHGGGHHHHHS-----HHHHHHHHHHHHHHHHHHHHHHHHHHHHHHHTHHHHHHHHHHTTTS-HHHHHHHHHHHHHHHHHHHHHHHHHHHHHHHHHHHHHHHHT-GGGSHHHHHHHHHHHHHHHHHHHHHHHHHHHHHHHH--HHHHTTHHHHHHHHHHHHHHHHHHHHHHHH--

Solvent-accessible surface area (backbone atoms only — not comparable to full-atom values): 10684 Å² total; per-residue (Å²): 113,68,68,60,52,52,53,53,51,50,52,53,48,52,54,51,52,51,49,50,56,58,49,49,64,63,49,52,80,55,46,58,54,59,55,47,87,70,88,68,56,70,70,58,49,52,53,50,52,52,52,47,63,62,42,48,59,57,37,52,51,37,46,49,54,16,53,52,35,44,59,54,28,50,48,51,56,59,56,48,61,74,44,62,86,76,46,56,73,74,58,41,53,55,48,50,54,49,28,52,54,51,26,52,53,38,35,50,56,15,50,50,36,41,54,57,39,46,55,56,53,48,52,48,26,35,65,68,37,36,88,77,33,22,72,57,47,16,50,14,48,53,56,40,61,75,45,41,66,60,53,51,52,50,50,49,49,53,37,51,52,51,24,69,75,67,69,42,65,88,62,36,59,58,51,54,61,51,49,54,53,51,51,56,52,52,33,52,50,50,29,51,60,56,50,69,66,74,73,111

pLDDT: mean 86.77, std 8.94, range [37.78, 96.38]